Protein AF-A0A9P6KAD4-F1 (afdb_monomer_lite)

Secondary structure (DSSP, 8-state):
-PPPPTHHHHHHHHHHHHHHHHHHHHHHHHHHHHHHHHHHHHHHHHHHHTSS---------------PPPP-PPPP---PPP--EEEEETTEEEEE----SSPPP--SPPPPP--S-SSTT----EE-S---TTHHHHHHHHHHTT---EEEE-SBSSSBTTSHHHHHHHHHHHHTT-EEEE--SS---GGGS-HHHHHHHHHHHHHHHHHHHS------

Foldseek 3Di:
DDDDDPPVVVVVVVVVVVVVVVVVVVVVVVVVVVVVVVVVVVVVVVVVVVPPPDDDDDDDDDDDDDDDDDDDDDDDDDDDDDQDAFDDDPNDTGGDDPPPDFADDDPDDPDDDDDDDPDPPDDAAEDEADDAPCLVVVLVVCLVVVHAHEYAYECPERHHCPDPVNLVSVLSNVVSPHHYAHCFHHNDDPVPDTPVVVVCRQVVVQVSCCVSPVDGHPHD

Sequence (220 aa):
MSAEKPEKKSMQTKNKVLIALVSLVVIVGIALGVYFGVKSKNDADNRVSNKSQNINGGTSSTTATATTTTTTAAPTPTTAPALTNGTMINGTLFPYYVLDGPAPAPVGVAGKVYTTCTEPNTFSISFDDGPSEWTPELLDLLKAAGLKVTFFINGNNQACIYDAAVQSTLKRAIKDGHQIASHTWSHPDLTTLSVSAIQTEMIRLENSIMEVLGVKPRYM

Organism: NCBI:txid979761

Radius of gyration: 30.08 Å; chains: 1; bounding box: 73×66×96 Å

InterPro domains:
  IPR002509 NodB homology domain [PF01522] (117-220)
  IPR002509 NodB homology domain [PS51677] (121-220)
  IPR011330 Glycoside hydrolase/deacetylase, beta/alpha-barrel [SSF88713] (111-220)

Structure (mmCIF, N/CA/C/O backbone):
data_AF-A0A9P6KAD4-F1
#
_entry.id   AF-A0A9P6KAD4-F1
#
loop_
_atom_site.group_PDB
_atom_site.id
_atom_site.type_symbol
_atom_site.label_atom_id
_atom_site.label_alt_id
_atom_site.label_comp_id
_atom_site.label_asym_id
_atom_site.label_entity_id
_atom_site.label_seq_id
_atom_site.pdbx_PDB_ins_code
_atom_site.Cartn_x
_atom_site.Cartn_y
_atom_site.Cartn_z
_atom_site.occupancy
_atom_site.B_iso_or_equiv
_atom_site.auth_seq_id
_atom_site.auth_comp_id
_atom_site.auth_asym_id
_atom_site.auth_atom_id
_atom_site.pdbx_PDB_model_num
ATOM 1 N N . MET A 1 1 ? -35.170 -23.913 68.060 1.00 43.19 1 MET A N 1
ATOM 2 C CA . MET A 1 1 ? -33.748 -23.812 67.663 1.00 43.19 1 MET A CA 1
ATOM 3 C C . MET A 1 1 ? -33.452 -24.931 66.675 1.00 43.19 1 MET A C 1
ATOM 5 O O . MET A 1 1 ? -33.237 -26.052 67.107 1.00 43.19 1 MET A O 1
ATOM 9 N N . SER A 1 2 ? -33.528 -24.663 65.367 1.00 46.72 2 SER A N 1
ATOM 10 C CA . SER A 1 2 ? -33.191 -25.657 64.334 1.00 46.72 2 SER A CA 1
ATOM 11 C C . SER A 1 2 ? -31.786 -25.390 63.816 1.00 46.72 2 SER A C 1
ATOM 13 O O . SER A 1 2 ? -31.505 -24.303 63.318 1.00 46.72 2 SER A O 1
ATOM 15 N N . ALA A 1 3 ? -30.913 -26.380 63.984 1.00 57.06 3 ALA A N 1
ATOM 16 C CA . ALA A 1 3 ? -29.532 -26.358 63.533 1.00 57.06 3 ALA A CA 1
ATOM 17 C C . ALA A 1 3 ? -29.458 -26.364 61.997 1.00 57.06 3 ALA A C 1
ATOM 19 O O . ALA A 1 3 ? -30.066 -27.206 61.335 1.00 57.06 3 ALA A O 1
ATOM 20 N N . GLU A 1 4 ? -28.706 -25.420 61.434 1.00 53.44 4 GLU A N 1
ATOM 21 C CA . GLU A 1 4 ? -28.450 -25.335 59.999 1.00 53.44 4 GLU A CA 1
ATOM 22 C C . GLU A 1 4 ? -27.445 -26.425 59.569 1.00 53.44 4 GLU A C 1
ATOM 24 O O . GLU A 1 4 ? -26.371 -26.588 60.152 1.00 53.44 4 GLU A O 1
ATOM 29 N N . LYS A 1 5 ? -27.837 -27.207 58.557 1.00 52.91 5 LYS A N 1
ATOM 30 C CA . LYS A 1 5 ? -27.174 -28.420 58.050 1.00 52.91 5 LYS A CA 1
ATOM 31 C C . LYS A 1 5 ? -25.741 -28.128 57.533 1.00 52.91 5 LYS A C 1
ATOM 33 O O . LYS A 1 5 ? -25.573 -27.224 56.712 1.00 52.91 5 LYS A O 1
ATOM 38 N N . PRO A 1 6 ? -24.711 -28.924 57.900 1.00 56.69 6 PRO A N 1
ATOM 39 C CA . PRO A 1 6 ? -23.283 -28.633 57.650 1.00 56.69 6 PRO A CA 1
ATOM 40 C C . PRO A 1 6 ? -22.829 -28.684 56.174 1.00 56.69 6 PRO A C 1
ATOM 42 O O . PRO A 1 6 ? -21.685 -28.368 55.849 1.00 56.69 6 PRO A O 1
ATOM 45 N N . GLU A 1 7 ? -23.714 -29.055 55.253 1.00 57.69 7 GLU A N 1
ATOM 46 C CA . GLU A 1 7 ? -23.376 -29.399 53.868 1.00 57.69 7 GLU A CA 1
ATOM 47 C C . GLU A 1 7 ? -23.148 -28.165 52.965 1.00 57.69 7 GLU A C 1
ATOM 49 O O . GLU A 1 7 ? -22.269 -28.171 52.101 1.00 57.69 7 GLU A O 1
ATOM 54 N N . LYS A 1 8 ? -23.856 -27.049 53.211 1.00 51.56 8 LYS A N 1
ATOM 55 C CA . LYS A 1 8 ? -23.736 -25.817 52.396 1.00 51.56 8 LYS A CA 1
ATOM 56 C C . LYS A 1 8 ? -22.437 -25.039 52.637 1.00 51.56 8 LYS A C 1
ATOM 58 O O . LYS A 1 8 ? -21.934 -24.385 51.721 1.00 51.56 8 LYS A O 1
ATOM 63 N N . LYS A 1 9 ? -21.850 -25.143 53.836 1.00 54.47 9 LYS A N 1
ATOM 64 C CA . LYS A 1 9 ? -20.583 -24.471 54.187 1.00 54.47 9 LYS A CA 1
ATOM 65 C C . LYS A 1 9 ? -19.386 -25.064 53.428 1.00 54.47 9 LYS A C 1
ATOM 67 O O . LYS A 1 9 ? -18.487 -24.327 53.029 1.00 54.47 9 LYS A O 1
ATOM 72 N N . SER A 1 10 ? -19.403 -26.374 53.168 1.00 56.38 10 SER A N 1
ATOM 73 C CA . SER A 1 10 ? -18.335 -27.084 52.444 1.00 56.38 10 SER A CA 1
ATOM 74 C C . SER A 1 10 ? -18.277 -26.693 50.963 1.00 56.38 10 SER A C 1
ATOM 76 O O . SER A 1 10 ? -17.204 -26.414 50.428 1.00 56.38 10 SER A O 1
ATOM 78 N N . MET A 1 11 ? -19.435 -26.580 50.308 1.00 55.38 11 MET A N 1
ATOM 79 C CA . MET A 1 11 ? -19.517 -26.259 48.879 1.00 55.38 11 MET A CA 1
ATOM 80 C C . MET A 1 11 ? -19.188 -24.784 48.582 1.00 55.38 11 MET A C 1
ATOM 82 O O . MET A 1 11 ? -18.455 -24.497 47.637 1.00 55.38 11 MET A O 1
ATOM 86 N N . GLN A 1 12 ? -19.620 -23.842 49.433 1.00 55.84 12 GLN A N 1
ATOM 87 C CA . GLN A 1 12 ? -19.226 -22.430 49.297 1.00 55.84 12 GLN A CA 1
ATOM 88 C C . GLN A 1 12 ? -17.720 -22.205 49.491 1.00 55.84 12 GLN A C 1
ATOM 90 O O . GLN A 1 12 ? -17.131 -21.360 48.818 1.00 55.84 12 GLN A O 1
ATOM 95 N N . THR A 1 13 ? -17.091 -22.951 50.399 1.00 65.75 13 THR A N 1
ATOM 96 C CA . THR A 1 13 ? -15.653 -22.817 50.669 1.00 65.75 13 THR A CA 1
ATOM 97 C C . THR A 1 13 ? -14.825 -23.353 49.499 1.00 65.75 13 THR A C 1
ATOM 99 O O . THR A 1 13 ? -13.877 -22.698 49.073 1.00 65.75 13 THR A O 1
ATOM 102 N N . LYS A 1 14 ? -15.238 -24.478 48.898 1.00 66.94 14 LYS A N 1
ATOM 103 C CA . LYS A 1 14 ? -14.592 -25.044 47.701 1.00 66.94 14 LYS A CA 1
ATOM 104 C C . LYS A 1 14 ? -14.650 -24.096 46.497 1.00 66.94 14 LYS A C 1
ATOM 106 O O . LYS A 1 14 ? -13.635 -23.909 45.832 1.00 66.94 14 LYS A O 1
ATOM 111 N N . ASN A 1 15 ? -15.782 -23.424 46.270 1.00 70.38 15 ASN A N 1
ATOM 112 C CA . ASN A 1 15 ? -15.911 -22.454 45.175 1.00 70.38 15 ASN A CA 1
ATOM 113 C C . ASN A 1 15 ? -15.057 -21.196 45.395 1.00 70.38 15 ASN A C 1
ATOM 115 O O . ASN A 1 15 ? -14.468 -20.688 44.447 1.00 70.38 15 ASN A O 1
ATOM 119 N N . LYS A 1 16 ? -14.929 -20.714 46.639 1.00 73.69 16 LYS A N 1
ATOM 120 C CA . LYS A 1 16 ? -14.051 -19.575 46.961 1.00 73.69 16 LYS A CA 1
ATOM 121 C C . LYS A 1 16 ? -12.571 -19.906 46.757 1.00 73.69 16 LYS A C 1
ATOM 123 O O . LYS A 1 16 ? -11.841 -19.078 46.222 1.00 73.69 16 LYS A O 1
ATOM 128 N N . VAL A 1 17 ? -12.144 -21.115 47.128 1.00 79.12 17 VAL A N 1
ATOM 129 C CA . VAL A 1 17 ? -10.768 -21.587 46.894 1.00 79.12 17 VAL A CA 1
ATOM 130 C C . VAL A 1 17 ? -10.487 -21.724 45.397 1.00 79.12 17 VAL A C 1
ATOM 132 O O . VAL A 1 17 ? -9.444 -21.274 44.933 1.00 79.12 17 VAL A O 1
ATOM 135 N N . LEU A 1 18 ? -11.433 -22.258 44.619 1.00 79.38 18 LEU A N 1
ATOM 136 C CA . LEU A 1 18 ? -11.278 -22.382 43.169 1.00 79.38 18 LEU A CA 1
ATOM 137 C C . LEU A 1 18 ? -11.175 -21.010 42.477 1.00 79.38 18 LEU A C 1
ATOM 139 O O . LEU A 1 18 ? -10.287 -20.806 41.654 1.00 79.38 18 LEU A O 1
ATOM 143 N N . ILE A 1 19 ? -12.020 -20.045 42.855 1.00 81.19 19 ILE A N 1
ATOM 144 C CA . ILE A 1 19 ? -11.974 -18.672 42.319 1.00 81.19 19 ILE A CA 1
ATOM 145 C C . ILE A 1 19 ? -10.663 -17.963 42.698 1.00 81.19 19 ILE A C 1
ATOM 147 O O . ILE A 1 19 ? -10.097 -17.242 41.874 1.00 81.19 19 ILE A O 1
ATOM 151 N N . ALA A 1 20 ? -10.151 -18.187 43.912 1.00 83.56 20 ALA A N 1
ATOM 152 C CA . ALA A 1 20 ? -8.875 -17.625 44.351 1.00 83.56 20 ALA A CA 1
ATOM 153 C C . ALA A 1 20 ? -7.689 -18.200 43.558 1.00 83.56 20 ALA A C 1
ATOM 155 O O . ALA A 1 20 ? -6.809 -17.448 43.145 1.00 83.56 20 ALA A O 1
ATOM 156 N N . LEU A 1 21 ? -7.687 -19.510 43.285 1.00 85.25 21 LEU A N 1
ATOM 157 C CA . LEU A 1 21 ? -6.634 -20.160 42.500 1.00 85.25 21 LEU A CA 1
ATOM 158 C C . LEU A 1 21 ? -6.645 -19.715 41.033 1.00 85.25 21 LEU A C 1
ATOM 160 O O . LEU A 1 21 ? -5.589 -19.415 40.483 1.00 85.25 21 LEU A O 1
ATOM 164 N N . VAL A 1 22 ? -7.824 -19.600 40.412 1.00 87.50 22 VAL A N 1
ATOM 165 C CA . VAL A 1 22 ? -7.942 -19.106 39.028 1.00 87.50 22 VAL A CA 1
ATOM 166 C C . VAL A 1 22 ? -7.491 -17.645 38.931 1.00 87.50 22 VAL A C 1
ATOM 168 O O . VAL A 1 22 ? -6.716 -17.303 38.041 1.00 87.50 22 VAL A O 1
ATOM 171 N N . SER A 1 23 ? -7.895 -16.799 39.884 1.00 83.25 23 SER A N 1
ATOM 172 C CA . SER A 1 23 ? -7.450 -15.398 39.942 1.00 83.25 23 SER A CA 1
ATOM 173 C C . SER A 1 23 ? -5.929 -15.279 40.094 1.00 83.25 23 SER A C 1
ATOM 175 O O . SER A 1 23 ? -5.310 -14.451 39.431 1.00 83.25 23 SER A O 1
ATOM 177 N N . LEU A 1 24 ? -5.306 -16.134 40.914 1.00 89.56 24 LEU A N 1
ATOM 178 C CA . LEU A 1 24 ? -3.855 -16.143 41.111 1.00 89.56 24 LEU A CA 1
ATOM 179 C C . LEU A 1 24 ? -3.102 -16.497 39.818 1.00 89.56 24 LEU A C 1
ATOM 181 O O . LEU A 1 24 ? -2.128 -15.831 39.477 1.00 89.56 24 LEU A O 1
ATOM 185 N N . VAL A 1 25 ? -3.568 -17.505 39.073 1.00 89.06 25 VAL A N 1
ATOM 186 C CA . VAL A 1 25 ? -2.941 -17.928 37.808 1.00 89.06 25 VAL A CA 1
ATOM 187 C C . VAL A 1 25 ? -3.022 -16.825 36.750 1.00 89.06 25 VAL A C 1
ATOM 189 O O . VAL A 1 25 ? -2.035 -16.567 36.062 1.00 89.06 25 VAL A O 1
ATOM 192 N N . VAL A 1 26 ? -4.157 -16.127 36.655 1.00 89.25 26 VAL A N 1
ATOM 193 C CA . VAL A 1 26 ? -4.328 -15.001 35.721 1.00 89.25 26 VAL A CA 1
ATOM 194 C C . VAL A 1 26 ? -3.393 -13.842 36.077 1.00 89.25 26 VAL A C 1
ATOM 196 O O . VAL A 1 26 ? -2.715 -13.311 35.200 1.00 89.25 26 VAL A O 1
ATOM 199 N N . ILE A 1 27 ? -3.293 -13.481 37.360 1.00 89.00 27 ILE A N 1
ATOM 200 C CA . ILE A 1 27 ? -2.425 -12.383 37.817 1.00 89.00 27 ILE A CA 1
ATOM 201 C C . ILE A 1 27 ? -0.945 -12.711 37.574 1.00 89.00 27 ILE A C 1
ATOM 203 O O . ILE A 1 27 ? -0.206 -11.870 37.061 1.00 89.00 27 ILE A O 1
ATOM 207 N N . VAL A 1 28 ? -0.511 -13.935 37.891 1.00 90.00 28 VAL A N 1
ATOM 208 C CA . VAL A 1 28 ? 0.873 -14.377 37.658 1.00 90.00 28 VAL A CA 1
ATOM 209 C C . VAL A 1 28 ? 1.188 -14.433 36.160 1.00 90.00 28 VAL A C 1
ATOM 211 O O . VAL A 1 28 ? 2.261 -13.994 35.753 1.00 90.00 28 VAL A O 1
ATOM 214 N N . GLY A 1 29 ? 0.250 -14.892 35.326 1.00 88.00 29 GLY A N 1
ATOM 215 C CA . GLY A 1 29 ? 0.407 -14.907 33.869 1.00 88.00 29 GLY A CA 1
ATOM 216 C C . GLY A 1 29 ? 0.583 -13.509 33.270 1.00 88.00 29 GLY A C 1
ATOM 217 O O . GLY A 1 29 ? 1.485 -13.297 32.461 1.00 88.00 29 GLY A O 1
ATOM 218 N N . ILE A 1 30 ? -0.216 -12.533 33.717 1.00 86.12 30 ILE A N 1
ATOM 219 C CA . ILE A 1 30 ? -0.095 -11.132 33.284 1.00 86.12 30 ILE A CA 1
ATOM 220 C C . ILE A 1 30 ? 1.245 -10.538 33.743 1.00 86.12 30 ILE A C 1
ATOM 222 O O . ILE A 1 30 ? 1.948 -9.923 32.942 1.00 86.12 30 ILE A O 1
ATOM 226 N N . ALA A 1 31 ? 1.640 -10.754 35.002 1.00 84.88 31 ALA A N 1
ATOM 227 C CA . ALA A 1 31 ? 2.897 -10.233 35.541 1.00 84.88 31 ALA A CA 1
ATOM 228 C C . ALA A 1 31 ? 4.129 -10.802 34.815 1.00 84.88 31 ALA A C 1
ATOM 230 O O . ALA A 1 31 ? 5.054 -10.057 34.486 1.00 84.88 31 ALA A O 1
ATOM 231 N N . LEU A 1 32 ? 4.125 -12.104 34.508 1.00 83.25 32 LEU A N 1
ATOM 232 C CA . LEU A 1 32 ? 5.186 -12.741 33.728 1.00 83.25 32 LEU A CA 1
ATOM 233 C C . LEU A 1 32 ? 5.206 -12.226 32.283 1.00 83.25 32 LEU A C 1
ATOM 235 O O . LEU A 1 32 ? 6.276 -11.884 31.785 1.00 83.25 32 LEU A O 1
ATOM 239 N N . GLY A 1 33 ? 4.047 -12.098 31.629 1.00 82.94 33 GLY A N 1
ATOM 240 C CA . GLY A 1 33 ? 3.950 -11.557 30.268 1.00 82.94 33 GLY A CA 1
ATOM 241 C C . GLY A 1 33 ? 4.513 -10.137 30.147 1.00 82.94 33 GLY A C 1
ATOM 242 O O . GLY A 1 33 ? 5.274 -9.847 29.224 1.00 82.94 33 GLY A O 1
ATOM 243 N N . VAL A 1 34 ? 4.222 -9.270 31.122 1.00 82.00 34 VAL A N 1
ATOM 244 C CA . VAL A 1 34 ? 4.784 -7.911 31.187 1.00 82.00 34 VAL A CA 1
ATOM 245 C C . VAL A 1 34 ? 6.295 -7.944 31.441 1.00 82.00 34 VAL A C 1
ATOM 247 O O . VAL A 1 34 ? 7.041 -7.255 30.746 1.00 82.00 34 VAL A O 1
ATOM 250 N N . TYR A 1 35 ? 6.772 -8.764 32.384 1.00 81.06 35 TYR A N 1
ATOM 251 C CA . TYR A 1 35 ? 8.201 -8.871 32.701 1.00 81.06 35 TYR A CA 1
ATOM 252 C C . TYR A 1 35 ? 9.038 -9.335 31.497 1.00 81.06 35 TYR A C 1
ATOM 254 O O . TYR A 1 35 ? 10.053 -8.717 31.166 1.00 81.06 35 TYR A O 1
ATOM 262 N N . PHE A 1 36 ? 8.594 -10.384 30.797 1.00 75.00 36 PHE A N 1
ATOM 263 C CA . PHE A 1 36 ? 9.290 -10.888 29.610 1.00 75.00 36 PHE A CA 1
ATOM 264 C C . PHE A 1 36 ? 9.177 -9.933 28.413 1.00 75.00 36 PHE A C 1
ATOM 266 O O . PHE A 1 36 ? 10.158 -9.753 27.691 1.00 75.00 36 PHE A O 1
ATOM 273 N N . GLY A 1 37 ? 8.036 -9.255 28.240 1.00 66.88 37 GLY A N 1
ATOM 274 C CA . GLY A 1 37 ? 7.856 -8.248 27.190 1.00 66.88 37 GLY A CA 1
ATOM 275 C C . GLY A 1 37 ? 8.770 -7.026 27.348 1.00 66.88 37 GLY A C 1
ATOM 276 O O . GLY A 1 37 ? 9.303 -6.526 26.358 1.00 66.88 37 GLY A O 1
ATOM 277 N N . VAL A 1 38 ? 9.008 -6.567 28.583 1.00 68.44 38 VAL A N 1
ATOM 278 C CA . VAL A 1 38 ? 9.930 -5.450 28.869 1.00 68.44 38 VAL A CA 1
ATOM 279 C C . VAL A 1 38 ? 11.390 -5.867 28.673 1.00 68.44 38 VAL A C 1
ATOM 281 O O . VAL A 1 38 ? 12.157 -5.133 28.053 1.00 68.44 38 VAL A O 1
ATOM 284 N N . LYS A 1 39 ? 11.778 -7.065 29.132 1.00 64.00 39 LYS A N 1
ATOM 285 C CA . LYS A 1 39 ? 13.150 -7.567 28.956 1.00 64.00 39 LYS A CA 1
ATOM 286 C C . LYS A 1 39 ? 13.517 -7.738 27.476 1.00 64.00 39 LYS A C 1
ATOM 288 O O . LYS A 1 39 ? 14.596 -7.322 27.071 1.00 64.00 39 LYS A O 1
ATOM 293 N N . SER A 1 40 ? 12.587 -8.243 26.659 1.00 67.25 40 SER A N 1
ATOM 294 C CA . SER A 1 40 ? 12.799 -8.413 25.215 1.00 67.25 40 SER A CA 1
ATOM 295 C C . SER A 1 40 ? 13.019 -7.093 24.466 1.00 67.25 40 SER A C 1
ATOM 297 O O . SER A 1 40 ? 13.753 -7.087 23.480 1.00 67.25 40 SER A O 1
ATOM 299 N N . LYS A 1 41 ? 12.400 -5.985 24.902 1.00 58.12 41 LYS A N 1
ATOM 300 C CA . LYS A 1 41 ? 12.638 -4.655 24.311 1.00 58.12 41 LYS A CA 1
ATOM 301 C C . LYS A 1 41 ? 13.998 -4.089 24.722 1.00 58.12 41 LYS A C 1
ATOM 303 O O . LYS A 1 41 ? 14.743 -3.632 23.864 1.00 58.12 41 LYS A O 1
ATOM 308 N N . ASN A 1 42 ? 14.367 -4.223 25.997 1.00 56.91 42 ASN A N 1
ATOM 309 C CA . ASN A 1 42 ? 15.656 -3.739 26.500 1.00 56.91 42 ASN A CA 1
ATOM 310 C C . ASN A 1 42 ? 16.855 -4.456 25.850 1.00 56.91 42 ASN A C 1
ATOM 312 O O . ASN A 1 42 ? 17.869 -3.820 25.564 1.00 56.91 42 ASN A O 1
ATOM 316 N N . ASP A 1 43 ? 16.739 -5.759 25.575 1.00 61.75 43 ASP A N 1
ATOM 317 C CA . ASP A 1 43 ? 17.787 -6.522 24.882 1.00 61.75 43 ASP A CA 1
ATOM 318 C C . ASP A 1 43 ? 17.891 -6.144 23.387 1.00 61.75 43 ASP A C 1
ATOM 320 O O . ASP A 1 43 ? 18.982 -6.177 22.808 1.00 61.75 43 ASP A O 1
ATOM 324 N N . ALA A 1 44 ? 16.781 -5.737 22.759 1.00 56.53 44 ALA A N 1
ATOM 325 C CA . ALA A 1 44 ? 16.756 -5.268 21.373 1.00 56.53 44 ALA A CA 1
ATOM 326 C C . ALA A 1 44 ? 17.377 -3.868 21.220 1.00 56.53 44 ALA A C 1
ATOM 328 O O . ALA A 1 44 ? 18.215 -3.665 20.338 1.00 56.53 44 ALA A O 1
ATOM 329 N N . ASP A 1 45 ? 17.051 -2.935 22.117 1.00 56.31 45 ASP A N 1
ATOM 330 C CA . ASP A 1 45 ? 17.574 -1.562 22.088 1.00 56.31 45 ASP A CA 1
ATOM 331 C C . ASP A 1 45 ? 19.095 -1.525 22.333 1.00 56.31 45 ASP A C 1
ATOM 333 O O . ASP A 1 45 ? 19.837 -0.794 21.667 1.00 56.31 45 ASP A O 1
ATOM 337 N N . ASN A 1 46 ? 19.599 -2.402 23.209 1.00 50.12 46 ASN A N 1
ATOM 338 C CA . ASN A 1 46 ? 21.032 -2.512 23.492 1.00 50.12 46 ASN A CA 1
ATOM 339 C C . ASN A 1 46 ? 21.831 -3.108 22.309 1.00 50.12 46 ASN A C 1
ATOM 341 O O . ASN A 1 46 ? 23.022 -2.839 22.139 1.00 50.12 46 ASN A O 1
ATOM 345 N N . ARG A 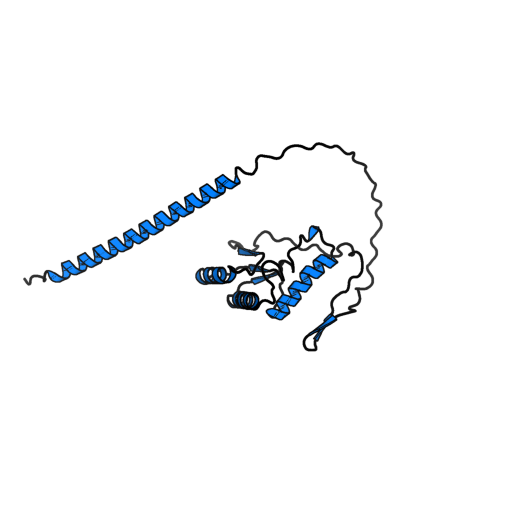1 47 ? 21.170 -3.878 21.431 1.00 48.19 47 ARG A N 1
ATOM 346 C CA . ARG A 1 47 ? 21.775 -4.427 20.206 1.00 48.19 47 ARG A CA 1
ATOM 347 C C . ARG A 1 47 ? 21.879 -3.387 19.084 1.00 48.19 47 ARG A C 1
ATOM 349 O O . ARG A 1 47 ? 22.797 -3.473 18.269 1.00 48.19 47 ARG A O 1
ATOM 356 N N . VAL A 1 48 ? 20.986 -2.395 19.052 1.00 54.75 48 VAL A N 1
ATOM 357 C CA . VAL A 1 48 ? 21.007 -1.295 18.068 1.00 54.75 48 VAL A CA 1
ATOM 358 C C . VAL A 1 48 ? 22.051 -0.235 18.441 1.00 54.75 48 VAL A C 1
ATOM 360 O O . VAL A 1 48 ? 22.789 0.226 17.568 1.00 54.75 48 VAL A O 1
ATOM 363 N N . SER A 1 49 ? 22.213 0.078 19.733 1.00 48.56 49 SER A N 1
ATOM 364 C CA . SER A 1 49 ? 23.194 1.077 20.196 1.00 48.56 49 SER A CA 1
ATOM 365 C C . SER A 1 49 ? 24.655 0.705 19.893 1.00 48.56 49 SER A C 1
ATOM 367 O O . SER A 1 49 ? 25.494 1.594 19.756 1.00 48.56 49 SER A O 1
ATOM 369 N N . ASN A 1 50 ? 24.976 -0.586 19.755 1.00 43.84 50 ASN A N 1
ATOM 370 C CA . ASN A 1 50 ? 26.353 -1.056 19.553 1.00 43.84 50 ASN A CA 1
ATOM 371 C C . ASN A 1 50 ? 26.767 -1.198 18.072 1.00 43.84 50 ASN A C 1
ATOM 373 O O . ASN A 1 50 ? 27.893 -1.599 17.786 1.00 43.84 50 ASN A O 1
ATOM 377 N N . LYS A 1 51 ? 25.884 -0.867 17.113 1.00 42.97 51 LYS A N 1
ATOM 378 C CA . LYS A 1 51 ? 26.167 -0.969 15.664 1.00 42.97 51 LYS A CA 1
ATOM 379 C C . LYS A 1 51 ? 26.566 0.366 15.006 1.00 42.97 51 LYS A C 1
ATOM 381 O O . LYS A 1 51 ? 26.986 0.369 13.855 1.00 42.97 51 LYS A O 1
ATOM 386 N N . SER A 1 52 ? 26.487 1.495 15.719 1.00 45.81 52 SER A N 1
ATOM 387 C CA . SER A 1 52 ? 26.657 2.846 15.144 1.00 45.81 52 SER A CA 1
ATOM 388 C C . SER A 1 52 ? 28.049 3.488 15.333 1.00 45.81 52 SER A C 1
ATOM 390 O O . SER A 1 52 ? 28.183 4.695 15.153 1.00 45.81 52 SER A O 1
ATOM 392 N N . GLN A 1 53 ? 29.094 2.739 15.703 1.00 40.97 53 GLN A N 1
ATOM 393 C CA . GLN A 1 53 ? 30.397 3.321 16.088 1.00 40.97 53 GLN A CA 1
ATOM 394 C C . GLN A 1 53 ? 31.583 2.900 15.205 1.00 40.97 53 GLN A C 1
ATOM 396 O O . GLN A 1 53 ? 32.683 2.707 15.715 1.00 40.97 53 GLN A O 1
ATOM 401 N N . ASN A 1 54 ? 31.413 2.759 13.883 1.00 39.56 54 ASN A N 1
ATOM 402 C CA . ASN A 1 54 ? 32.589 2.651 13.011 1.00 39.56 54 ASN A CA 1
ATOM 403 C C . ASN A 1 54 ? 32.343 3.073 11.555 1.00 39.56 54 ASN A C 1
ATOM 405 O O . ASN A 1 54 ? 32.007 2.228 10.731 1.00 39.56 54 ASN A O 1
ATOM 409 N N . ILE A 1 55 ? 32.536 4.364 11.250 1.00 38.50 55 ILE A N 1
ATOM 410 C CA . ILE A 1 55 ? 33.040 4.841 9.948 1.00 38.50 55 ILE A CA 1
ATOM 411 C C . ILE A 1 55 ? 33.466 6.315 10.056 1.00 38.50 55 ILE A C 1
ATOM 413 O O . ILE A 1 55 ? 32.638 7.218 10.067 1.00 38.50 55 ILE A O 1
ATOM 417 N N . ASN A 1 56 ? 34.778 6.545 10.127 1.00 36.31 56 ASN A N 1
ATOM 418 C CA . ASN A 1 56 ? 35.433 7.829 9.877 1.00 36.31 56 ASN A CA 1
ATOM 419 C C . ASN A 1 56 ? 36.539 7.600 8.838 1.00 36.31 56 ASN A C 1
ATOM 421 O O . ASN A 1 56 ? 37.360 6.703 9.020 1.00 36.31 56 ASN A O 1
ATOM 425 N N . GLY A 1 57 ? 36.608 8.453 7.811 1.00 28.88 57 GLY A N 1
ATOM 426 C CA . GLY A 1 57 ? 37.817 8.639 7.001 1.00 28.88 57 GLY A CA 1
ATOM 427 C C . GLY A 1 57 ? 37.558 8.965 5.529 1.00 28.88 57 GLY A C 1
ATOM 428 O O . GLY A 1 57 ? 37.221 8.074 4.758 1.00 28.88 57 GLY A O 1
ATOM 429 N N . GLY A 1 58 ? 37.781 10.222 5.121 1.00 26.88 58 GLY A N 1
ATOM 430 C CA . GLY A 1 58 ? 37.825 10.594 3.701 1.00 26.88 58 GLY A CA 1
ATOM 431 C C . GLY A 1 58 ? 37.694 12.091 3.412 1.00 26.88 58 GLY A C 1
ATOM 432 O O . GLY A 1 58 ? 36.655 12.551 2.961 1.00 26.88 58 GLY A O 1
ATOM 433 N N . THR A 1 59 ? 38.758 12.852 3.660 1.00 29.66 59 THR A N 1
ATOM 434 C CA . THR A 1 59 ? 38.972 14.238 3.205 1.00 29.66 59 THR A CA 1
ATOM 435 C C . THR A 1 59 ? 39.069 14.347 1.680 1.00 29.66 59 THR A C 1
ATOM 437 O O . THR A 1 59 ? 39.824 13.584 1.080 1.00 29.66 59 THR A O 1
ATOM 440 N N . SER A 1 60 ? 38.447 15.363 1.067 1.00 29.61 60 SER A N 1
ATOM 441 C CA . SER A 1 60 ? 38.979 16.039 -0.133 1.00 29.61 60 SER A CA 1
ATOM 442 C C . SER A 1 60 ? 38.292 17.380 -0.392 1.00 29.61 60 SER A C 1
ATOM 444 O O . SER A 1 60 ? 37.072 17.483 -0.458 1.00 29.61 60 SER A O 1
ATOM 446 N N . SER A 1 61 ? 39.124 18.410 -0.532 1.00 32.09 61 SER A N 1
ATOM 447 C CA . SER A 1 61 ? 38.784 19.761 -0.962 1.00 32.09 61 SER A CA 1
ATOM 448 C C . SER A 1 61 ? 38.371 19.803 -2.431 1.00 32.09 61 SER A C 1
ATOM 450 O O . SER A 1 61 ? 39.063 19.220 -3.269 1.00 32.09 61 SER A O 1
ATOM 452 N N . THR A 1 62 ? 37.368 20.608 -2.787 1.00 29.70 62 THR A N 1
ATOM 453 C CA . THR A 1 62 ? 37.350 21.245 -4.111 1.00 29.70 62 THR A CA 1
ATOM 454 C C . THR A 1 62 ? 36.636 22.596 -4.081 1.00 29.70 62 THR A C 1
ATOM 456 O O . THR A 1 62 ? 35.631 22.798 -3.408 1.00 29.70 62 THR A O 1
ATOM 459 N N . THR A 1 63 ? 37.261 23.520 -4.795 1.00 27.19 63 THR A N 1
ATOM 460 C CA . THR A 1 63 ? 37.061 24.958 -4.946 1.00 27.19 63 THR A CA 1
ATOM 461 C C . THR A 1 63 ? 35.659 25.377 -5.399 1.00 27.19 63 THR A C 1
ATOM 463 O O . THR A 1 63 ? 35.130 24.863 -6.381 1.00 27.19 63 THR A O 1
ATOM 466 N N . ALA A 1 64 ? 35.100 26.391 -4.734 1.00 32.06 64 ALA A N 1
ATOM 467 C CA . ALA A 1 64 ? 33.901 27.103 -5.166 1.00 32.06 64 ALA A CA 1
ATOM 468 C C . ALA A 1 64 ? 34.205 28.010 -6.373 1.00 32.06 64 ALA A C 1
ATOM 470 O O . ALA A 1 64 ? 35.119 28.830 -6.315 1.00 32.06 64 ALA A O 1
ATOM 471 N N . THR A 1 65 ? 33.411 27.901 -7.442 1.00 28.02 65 THR A N 1
ATOM 472 C CA . THR A 1 65 ? 33.374 28.885 -8.536 1.00 28.02 65 THR A CA 1
ATOM 473 C C . THR A 1 65 ? 31.955 29.430 -8.648 1.00 28.02 65 THR A C 1
ATOM 475 O O . THR A 1 65 ? 31.016 28.695 -8.949 1.00 28.02 65 THR A O 1
ATOM 478 N N . ALA A 1 66 ? 31.800 30.722 -8.367 1.00 33.34 66 ALA A N 1
ATOM 479 C CA . ALA A 1 66 ? 30.555 31.455 -8.540 1.00 33.34 66 ALA A CA 1
ATOM 480 C C . ALA A 1 66 ? 30.243 31.610 -10.037 1.00 33.34 66 ALA A C 1
ATOM 482 O O . ALA A 1 66 ? 31.095 32.060 -10.799 1.00 33.34 66 ALA A O 1
ATOM 483 N N . THR A 1 67 ? 29.022 31.261 -10.451 1.00 29.56 67 THR A N 1
ATOM 484 C CA . THR A 1 67 ? 28.505 31.552 -11.796 1.00 29.56 67 THR A CA 1
ATOM 485 C C . THR A 1 67 ? 27.265 32.428 -11.674 1.00 29.56 67 THR A C 1
ATOM 487 O O . THR A 1 67 ? 26.293 32.076 -11.009 1.00 29.56 67 THR A O 1
ATOM 490 N N . THR A 1 68 ? 27.345 33.597 -12.300 1.00 29.17 68 THR A N 1
ATOM 491 C CA . THR A 1 68 ? 26.349 34.667 -12.346 1.00 29.17 68 THR A CA 1
ATOM 492 C C . THR A 1 68 ? 25.056 34.213 -13.029 1.00 29.17 68 THR A C 1
ATOM 494 O O . THR A 1 68 ? 25.083 33.704 -14.146 1.00 29.17 68 THR A O 1
ATOM 497 N N . THR A 1 69 ? 23.913 34.429 -12.377 1.00 28.50 69 THR A N 1
ATOM 498 C CA . THR A 1 69 ? 22.575 34.161 -12.923 1.00 28.50 69 THR A CA 1
ATOM 499 C C . THR A 1 69 ? 22.095 35.355 -13.751 1.00 28.50 69 THR A C 1
ATOM 501 O O . THR A 1 69 ? 22.030 36.473 -13.245 1.00 28.50 69 THR A O 1
ATOM 504 N N . THR A 1 70 ? 21.727 35.128 -15.014 1.00 29.95 70 THR A N 1
ATOM 505 C CA . THR A 1 70 ? 20.977 36.090 -15.837 1.00 29.95 70 THR A CA 1
ATOM 506 C C . THR A 1 70 ? 19.526 35.624 -15.922 1.00 29.95 70 THR A C 1
ATOM 508 O O . THR A 1 70 ? 19.235 34.543 -16.429 1.00 29.95 70 THR A O 1
ATOM 511 N N . THR A 1 71 ? 18.610 36.421 -15.384 1.00 33.50 71 THR A N 1
ATOM 512 C CA . THR A 1 71 ? 17.166 36.166 -15.358 1.00 33.50 71 THR A CA 1
ATOM 513 C C . THR A 1 71 ? 16.572 36.385 -16.751 1.00 33.50 71 THR A C 1
ATOM 515 O O . THR A 1 71 ? 16.603 37.501 -17.261 1.00 33.50 71 THR A O 1
ATOM 518 N N . THR A 1 72 ? 15.996 35.344 -17.360 1.00 34.72 72 THR A N 1
ATOM 519 C CA . THR A 1 72 ? 15.126 35.472 -18.544 1.00 34.72 72 THR A CA 1
ATOM 520 C C . THR A 1 72 ? 13.761 34.871 -18.210 1.00 34.72 72 THR A C 1
ATOM 522 O O . THR A 1 72 ? 13.687 33.796 -17.617 1.00 34.72 72 THR A O 1
ATOM 525 N N . ALA A 1 73 ? 12.689 35.600 -18.522 1.00 35.06 73 ALA A N 1
ATOM 526 C CA . ALA A 1 73 ? 11.308 35.233 -18.214 1.00 35.06 73 ALA A CA 1
ATOM 527 C C . ALA A 1 73 ? 10.875 33.922 -18.903 1.00 35.06 73 ALA A C 1
ATOM 529 O O . ALA A 1 73 ? 11.266 33.645 -20.036 1.00 35.06 73 ALA A O 1
ATOM 530 N N . ALA A 1 74 ? 10.055 33.130 -18.207 1.00 33.47 74 ALA A N 1
ATOM 531 C CA . ALA A 1 74 ? 9.578 31.825 -18.658 1.00 33.47 74 ALA A CA 1
ATOM 532 C C . ALA A 1 74 ? 8.558 31.936 -19.816 1.00 33.47 74 ALA A C 1
ATOM 534 O O . 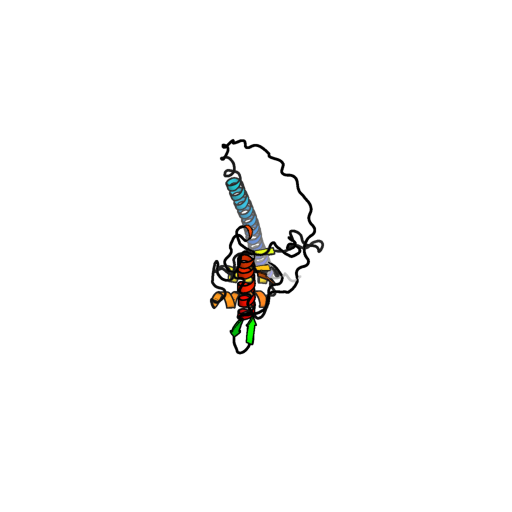ALA A 1 74 ? 7.643 32.760 -19.733 1.00 33.47 74 ALA A O 1
ATOM 535 N N . PRO A 1 75 ? 8.657 31.101 -20.869 1.00 36.34 75 PRO A N 1
ATOM 536 C CA . PRO A 1 75 ? 7.640 31.022 -21.912 1.00 36.34 75 PRO A CA 1
ATOM 537 C C . PRO A 1 75 ? 6.378 30.301 -21.413 1.00 36.34 75 PRO A C 1
ATOM 539 O O . PRO A 1 75 ? 6.442 29.317 -20.676 1.00 36.34 75 PRO A O 1
ATOM 542 N N . THR A 1 76 ? 5.213 30.782 -21.846 1.00 29.02 76 THR A N 1
ATOM 543 C CA . THR A 1 76 ? 3.904 30.165 -21.596 1.00 29.02 76 THR A CA 1
ATOM 544 C C . THR A 1 76 ? 3.797 28.817 -22.332 1.00 29.02 76 THR A C 1
ATOM 546 O O . THR A 1 76 ? 3.994 28.793 -23.550 1.00 29.02 76 THR A O 1
ATOM 549 N N . PRO A 1 77 ? 3.462 27.693 -21.664 1.00 39.16 77 PRO A N 1
ATOM 550 C CA . PRO A 1 77 ? 3.295 26.419 -22.348 1.00 39.16 77 PRO A CA 1
ATOM 551 C C . PRO A 1 77 ? 1.990 26.431 -23.143 1.00 39.16 77 PRO A C 1
ATOM 553 O O . PRO A 1 77 ? 0.897 26.506 -22.584 1.00 39.16 77 PRO A O 1
ATOM 556 N N . THR A 1 78 ? 2.120 26.359 -24.464 1.00 39.44 78 THR A N 1
ATOM 557 C CA . THR A 1 78 ? 1.004 26.138 -25.382 1.00 39.44 78 THR A CA 1
ATOM 558 C C . THR A 1 78 ? 0.901 24.634 -25.647 1.00 39.44 78 THR A C 1
ATOM 560 O O . THR A 1 78 ? 1.889 24.006 -26.021 1.00 39.44 78 THR A O 1
ATOM 563 N N . THR A 1 79 ? -0.312 24.091 -25.486 1.00 37.03 79 THR A N 1
ATOM 564 C CA . THR A 1 79 ? -0.786 22.721 -25.802 1.00 37.03 79 THR A CA 1
ATOM 565 C C . THR A 1 79 ? -0.329 21.557 -24.904 1.00 37.03 79 THR A C 1
ATOM 567 O O . THR A 1 79 ? 0.838 21.184 -24.852 1.00 37.03 79 THR A O 1
ATOM 570 N N . ALA A 1 80 ? -1.311 20.937 -24.235 1.00 37.72 80 ALA A N 1
ATOM 571 C CA . ALA A 1 80 ? -1.191 19.639 -23.571 1.00 37.72 80 ALA A CA 1
ATOM 572 C C . ALA A 1 80 ? -0.873 18.522 -24.592 1.00 37.72 80 ALA A C 1
ATOM 574 O O . ALA A 1 80 ? -1.381 18.581 -25.716 1.00 37.72 80 ALA A O 1
ATOM 575 N N . PRO A 1 81 ? -0.067 17.505 -24.229 1.00 44.84 81 PRO A N 1
ATOM 576 C CA . PRO A 1 81 ? 0.271 16.403 -25.126 1.00 44.84 81 PRO A CA 1
ATOM 577 C C . PRO A 1 81 ? -0.969 15.580 -25.503 1.00 44.84 81 PRO A C 1
ATOM 579 O O . PRO A 1 81 ? -1.854 15.333 -24.680 1.00 44.84 81 PRO A O 1
ATOM 582 N N . ALA A 1 82 ? -1.029 15.165 -26.769 1.00 39.78 82 ALA A N 1
ATOM 583 C CA . ALA A 1 82 ? -2.143 14.413 -27.334 1.00 39.78 82 ALA A CA 1
ATOM 584 C C . ALA A 1 82 ? -2.213 12.977 -26.776 1.00 39.78 82 ALA A C 1
ATOM 586 O O . ALA A 1 82 ? -1.201 12.289 -26.659 1.00 39.78 82 ALA A O 1
ATOM 587 N N . LEU A 1 83 ? -3.432 12.522 -26.468 1.00 41.88 83 LEU A N 1
ATOM 588 C CA . LEU A 1 83 ? -3.766 11.150 -26.072 1.00 41.88 83 LEU A CA 1
ATOM 589 C C . LEU A 1 83 ? -3.696 10.247 -27.313 1.00 41.88 83 LEU A C 1
ATOM 591 O O . LEU A 1 83 ? -4.650 10.229 -28.089 1.00 41.88 83 LEU A O 1
ATOM 595 N N . THR A 1 84 ? -2.585 9.551 -27.562 1.00 42.25 84 THR A N 1
ATOM 596 C CA . THR A 1 84 ? -2.403 8.867 -28.859 1.00 42.25 84 THR A CA 1
ATOM 597 C C . THR A 1 84 ? -2.368 7.346 -28.827 1.00 42.25 84 THR A C 1
ATOM 599 O O . THR A 1 84 ? -2.453 6.777 -29.906 1.00 42.25 84 THR A O 1
ATOM 602 N N . ASN A 1 85 ? -2.347 6.664 -27.673 1.00 47.88 85 ASN A N 1
ATOM 603 C CA . ASN A 1 85 ? -2.522 5.204 -27.619 1.00 47.88 85 ASN A CA 1
ATOM 604 C C . ASN A 1 85 ? -3.170 4.745 -26.305 1.00 47.88 85 ASN A C 1
ATOM 606 O O . ASN A 1 85 ? -2.944 5.331 -25.253 1.00 47.88 85 ASN A O 1
ATOM 610 N N . GLY A 1 86 ? -4.014 3.714 -26.358 1.00 52.78 86 GLY A N 1
ATOM 611 C CA . GLY A 1 86 ? -4.738 3.202 -25.196 1.00 52.78 86 GLY A CA 1
ATOM 612 C C . GLY A 1 86 ? -4.947 1.695 -25.255 1.00 52.78 86 GLY A C 1
ATOM 613 O O . GLY A 1 86 ? -4.966 1.111 -26.337 1.00 52.78 86 GLY A O 1
ATOM 614 N N . THR A 1 87 ? -5.113 1.066 -24.094 1.00 47.12 87 THR A N 1
ATOM 615 C CA . THR A 1 87 ? -5.433 -0.364 -24.002 1.00 47.12 87 THR A CA 1
ATOM 616 C C . THR A 1 87 ? -6.947 -0.536 -23.962 1.00 47.12 87 THR A C 1
ATOM 618 O O . THR A 1 87 ? -7.639 0.148 -23.205 1.00 47.12 87 THR A O 1
ATOM 621 N N . MET A 1 88 ? -7.468 -1.453 -24.777 1.00 41.91 88 MET A N 1
ATOM 622 C CA . MET A 1 88 ? -8.880 -1.835 -24.761 1.00 41.91 88 MET A CA 1
ATOM 623 C C . MET A 1 88 ? -9.096 -2.941 -23.727 1.00 41.91 88 MET A C 1
ATOM 625 O O . MET A 1 88 ? -8.573 -4.040 -23.899 1.00 41.91 88 MET A O 1
ATOM 629 N N . ILE A 1 89 ? -9.902 -2.684 -22.696 1.00 42.47 89 ILE A N 1
ATOM 630 C CA . ILE A 1 89 ? -10.390 -3.727 -21.775 1.00 42.47 89 ILE A CA 1
ATOM 631 C C . ILE A 1 89 ? -11.920 -3.686 -21.750 1.00 42.47 89 ILE A C 1
ATOM 633 O O . ILE A 1 89 ? -12.518 -2.625 -21.578 1.00 42.47 89 ILE A O 1
ATOM 637 N N . ASN A 1 90 ? -12.571 -4.828 -22.000 1.00 51.06 90 ASN A N 1
ATOM 638 C CA . ASN A 1 90 ? -14.037 -4.965 -22.050 1.00 51.06 90 ASN A CA 1
ATOM 639 C C . ASN A 1 90 ? -14.759 -3.851 -22.840 1.00 51.06 90 ASN A C 1
ATOM 641 O O . ASN A 1 90 ? -15.776 -3.317 -22.406 1.00 51.06 90 ASN A O 1
ATOM 645 N N . GLY A 1 91 ? -14.211 -3.470 -23.998 1.00 45.91 91 GLY A N 1
ATOM 646 C CA . GLY A 1 91 ? -14.805 -2.455 -24.878 1.00 45.91 91 GLY A CA 1
ATOM 647 C C . GLY A 1 91 ? -14.597 -1.001 -24.439 1.00 45.91 91 GLY A C 1
ATOM 648 O O . GLY A 1 91 ? -15.094 -0.100 -25.108 1.00 45.91 91 GLY A O 1
ATOM 649 N N . THR A 1 92 ? -13.846 -0.756 -23.364 1.00 41.62 92 THR A N 1
ATOM 650 C CA . THR A 1 92 ? -13.499 0.594 -22.904 1.00 41.62 92 THR A CA 1
ATOM 651 C C . THR A 1 92 ? -12.049 0.914 -23.272 1.00 41.62 92 THR A C 1
ATOM 653 O O . THR A 1 92 ? -11.140 0.146 -22.949 1.00 41.62 92 THR A O 1
ATOM 656 N N . LEU A 1 93 ? -11.841 2.038 -23.968 1.00 43.47 93 LEU A N 1
ATOM 657 C CA . LEU A 1 93 ? -10.518 2.556 -24.324 1.00 43.47 93 LEU A CA 1
ATOM 658 C C . LEU A 1 93 ? -9.931 3.322 -23.137 1.00 43.47 93 LEU A C 1
ATOM 660 O O . LEU A 1 93 ? -10.466 4.361 -22.751 1.00 43.47 93 LEU A O 1
ATOM 664 N N . PHE A 1 94 ? -8.813 2.843 -22.598 1.00 47.31 94 PHE A N 1
ATOM 665 C CA . PHE A 1 94 ? -8.057 3.551 -21.567 1.00 47.31 94 PHE A CA 1
ATOM 666 C C . PHE A 1 94 ? -6.822 4.191 -22.197 1.00 47.31 94 PHE A C 1
ATOM 668 O O . PHE A 1 94 ? -5.862 3.470 -22.482 1.00 47.31 94 PHE A O 1
ATOM 675 N N . PRO A 1 95 ? -6.821 5.512 -22.456 1.00 43.78 95 PRO A N 1
ATOM 676 C CA . PRO A 1 95 ? -5.655 6.172 -23.021 1.00 43.78 95 PRO A CA 1
ATOM 677 C C . PRO A 1 95 ? -4.506 6.155 -22.006 1.00 43.78 95 PRO A C 1
ATOM 679 O O . PRO A 1 95 ? -4.699 6.503 -20.841 1.00 43.78 95 PRO A O 1
ATOM 682 N N . TYR A 1 96 ? -3.310 5.775 -22.450 1.00 44.78 96 TYR A N 1
ATOM 683 C CA . TYR A 1 96 ? -2.074 5.979 -21.704 1.00 44.78 96 TYR A CA 1
ATOM 684 C C . TYR A 1 96 ? -1.155 6.922 -22.485 1.00 44.78 96 TYR A C 1
ATOM 686 O O . TYR A 1 96 ? -1.143 6.955 -23.715 1.00 44.78 96 TYR A O 1
ATOM 694 N N . TYR A 1 97 ? -0.394 7.737 -21.762 1.00 40.22 97 TYR A N 1
ATOM 695 C CA . TYR A 1 97 ? 0.570 8.639 -22.378 1.00 40.22 97 TYR A CA 1
ATOM 696 C C . TYR A 1 97 ? 1.820 7.842 -22.759 1.00 40.22 97 TYR A C 1
ATOM 698 O O . TYR A 1 97 ? 2.498 7.301 -21.888 1.00 40.22 97 TYR A O 1
ATOM 706 N N . VAL A 1 98 ? 2.141 7.781 -24.052 1.00 43.22 98 VAL A N 1
ATOM 707 C CA . VAL A 1 98 ? 3.486 7.404 -24.505 1.00 43.22 98 VAL A CA 1
ATOM 708 C C . VAL A 1 98 ? 4.329 8.674 -24.442 1.00 43.22 98 VAL A C 1
ATOM 710 O O . VAL A 1 98 ? 4.178 9.560 -25.281 1.00 43.22 98 VAL A O 1
ATOM 713 N N . LEU A 1 99 ? 5.163 8.810 -23.410 1.00 47.44 99 LEU A N 1
ATOM 714 C CA . LEU A 1 99 ? 6.131 9.904 -23.323 1.00 47.44 99 LEU A CA 1
ATOM 715 C C . LEU A 1 99 ? 7.489 9.410 -23.827 1.00 47.44 99 LEU A C 1
ATOM 717 O O . LEU A 1 99 ? 8.371 9.080 -23.036 1.00 47.44 99 LEU A O 1
ATOM 721 N N . ASP A 1 100 ? 7.647 9.361 -25.148 1.00 38.41 100 ASP A N 1
ATOM 722 C CA . ASP A 1 100 ? 8.958 9.173 -25.767 1.00 38.41 100 ASP A CA 1
ATOM 723 C C . 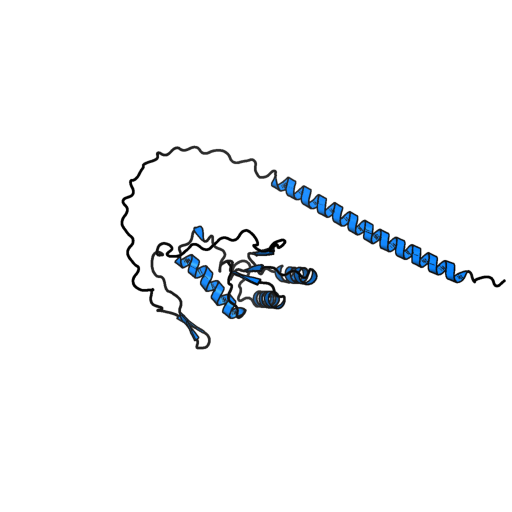ASP A 1 100 ? 9.724 10.508 -25.706 1.00 38.41 100 ASP A C 1
ATOM 725 O O . ASP A 1 100 ? 9.500 11.415 -26.506 1.00 38.41 100 ASP A O 1
ATOM 729 N N . GLY A 1 101 ? 10.598 10.662 -24.706 1.00 48.03 101 GLY A N 1
ATOM 730 C CA . GLY A 1 101 ? 11.483 11.824 -24.556 1.00 48.03 101 GLY A CA 1
ATOM 731 C C . GLY A 1 101 ? 11.981 12.048 -23.120 1.00 48.03 101 GLY A C 1
ATOM 732 O O . GLY A 1 101 ? 11.392 11.518 -22.174 1.00 48.03 101 GLY A O 1
ATOM 733 N N . PRO A 1 102 ? 13.070 12.821 -22.916 1.00 44.28 102 PRO A N 1
ATOM 734 C CA . PRO A 1 102 ? 13.482 13.236 -21.580 1.00 44.28 102 PRO A CA 1
ATOM 735 C C . PRO A 1 102 ? 12.350 14.026 -20.920 1.00 44.28 102 PRO A C 1
ATOM 737 O O . PRO A 1 102 ? 11.763 14.924 -21.525 1.00 44.28 102 PRO A O 1
ATOM 740 N N . ALA A 1 103 ? 12.038 13.654 -19.680 1.00 45.16 103 ALA A N 1
ATOM 741 C CA . ALA A 1 103 ? 10.962 14.254 -18.909 1.00 45.16 103 ALA A CA 1
ATOM 742 C C . ALA A 1 103 ? 11.083 15.790 -18.888 1.00 45.16 103 ALA A C 1
ATOM 744 O O . ALA A 1 103 ? 12.156 16.299 -18.543 1.00 45.16 103 ALA A O 1
ATOM 745 N N . PRO A 1 104 ? 10.013 16.544 -19.203 1.00 45.28 104 PRO A N 1
ATOM 746 C CA . PRO A 1 104 ? 10.003 17.973 -18.930 1.00 45.28 104 PRO A CA 1
ATOM 747 C C . PRO A 1 104 ? 10.242 18.199 -17.430 1.00 45.28 104 PRO A C 1
ATOM 749 O O . PRO A 1 104 ? 9.796 17.402 -16.599 1.00 45.28 104 PRO A O 1
ATOM 752 N N . ALA A 1 105 ? 10.959 19.275 -17.085 1.00 45.47 105 ALA A N 1
ATOM 753 C CA . ALA A 1 105 ? 11.144 19.693 -15.695 1.00 45.47 105 ALA A CA 1
ATOM 754 C C . ALA A 1 105 ? 9.780 19.711 -14.980 1.00 45.47 105 ALA A C 1
ATOM 756 O O . ALA A 1 105 ? 8.799 20.084 -15.624 1.00 45.47 105 ALA A O 1
ATOM 757 N N . PRO A 1 106 ? 9.680 19.296 -13.703 1.00 50.34 106 PRO A N 1
ATOM 758 C CA . PRO A 1 106 ? 8.399 19.128 -13.023 1.00 50.34 106 PRO A CA 1
ATOM 759 C C . PRO A 1 106 ? 7.570 20.415 -13.102 1.00 50.34 106 PRO A C 1
ATOM 761 O O . PRO A 1 106 ? 7.842 21.401 -12.421 1.00 50.34 106 PRO A O 1
ATOM 764 N N . VAL A 1 107 ? 6.558 20.406 -13.971 1.00 47.75 107 VAL A N 1
ATOM 765 C CA . VAL A 1 107 ? 5.598 21.499 -14.120 1.00 47.75 107 VAL A CA 1
ATOM 766 C C . VAL A 1 107 ? 4.421 21.164 -13.209 1.00 47.75 107 VAL A C 1
ATOM 768 O O . VAL A 1 107 ? 3.446 20.544 -13.621 1.00 47.75 107 VAL A O 1
ATOM 771 N N . GLY A 1 108 ? 4.551 21.483 -11.925 1.00 50.62 108 GLY A N 1
ATOM 772 C CA . GLY A 1 108 ? 3.513 21.217 -10.933 1.00 50.62 108 GLY A CA 1
ATOM 773 C C . GLY A 1 108 ? 3.978 21.528 -9.518 1.00 50.62 108 GLY A C 1
ATOM 774 O O . GLY A 1 108 ? 5.164 21.441 -9.207 1.00 50.62 108 GLY A O 1
ATOM 775 N N . VAL A 1 109 ? 3.036 21.906 -8.655 1.00 54.50 109 VAL A N 1
ATOM 776 C CA . VAL A 1 109 ? 3.288 22.021 -7.215 1.00 54.50 109 VAL A CA 1
ATOM 777 C C . VAL A 1 109 ? 3.729 20.641 -6.730 1.00 54.50 109 VAL A C 1
ATOM 779 O O . VAL A 1 109 ? 3.015 19.664 -6.959 1.00 54.50 109 VAL A O 1
ATOM 782 N N . ALA A 1 110 ? 4.908 20.545 -6.115 1.00 65.19 110 ALA A N 1
ATOM 783 C CA . ALA A 1 110 ? 5.382 19.292 -5.538 1.00 65.19 110 ALA A CA 1
ATOM 784 C C . ALA A 1 110 ? 4.311 18.699 -4.606 1.00 65.19 110 ALA A C 1
ATOM 786 O O . ALA A 1 110 ? 3.603 19.440 -3.915 1.00 65.19 110 ALA A O 1
ATOM 787 N N . GLY A 1 111 ? 4.193 17.368 -4.591 1.00 74.00 111 GLY A N 1
ATOM 788 C CA . GLY A 1 111 ? 3.318 16.678 -3.647 1.00 74.00 111 GLY A CA 1
ATOM 789 C C . GLY A 1 111 ? 3.620 17.128 -2.216 1.00 74.00 111 GLY A C 1
ATOM 790 O O . GLY A 1 111 ? 4.778 17.317 -1.841 1.00 74.00 111 GLY A O 1
ATOM 791 N N . LYS A 1 112 ? 2.576 17.347 -1.414 1.00 86.56 112 LYS A N 1
ATOM 792 C CA . LYS A 1 112 ? 2.747 17.719 -0.010 1.00 86.56 112 LYS A CA 1
ATOM 793 C C . LYS A 1 112 ? 3.086 16.472 0.799 1.00 86.56 112 LYS A C 1
ATOM 795 O O . LYS A 1 112 ? 2.305 15.527 0.820 1.00 86.56 112 LYS A O 1
ATOM 800 N N . VAL A 1 113 ? 4.210 16.506 1.507 1.00 90.81 113 VAL A N 1
ATOM 801 C CA . VAL A 1 113 ? 4.568 15.466 2.477 1.00 90.81 113 VAL A CA 1
ATOM 802 C C . VAL A 1 113 ? 3.753 15.671 3.754 1.00 90.81 113 VAL A C 1
ATOM 804 O O . VAL A 1 113 ? 3.713 16.776 4.304 1.00 90.81 113 VAL A O 1
ATOM 807 N N . TYR A 1 114 ? 3.105 14.607 4.224 1.00 91.12 114 TYR A N 1
ATOM 808 C CA . TYR A 1 114 ? 2.356 14.592 5.478 1.00 91.12 114 TYR A CA 1
ATOM 809 C C . TYR A 1 114 ? 3.101 13.746 6.507 1.00 91.12 114 TYR A C 1
ATOM 811 O O . TYR A 1 114 ? 3.366 12.573 6.272 1.00 91.12 114 TYR A O 1
ATOM 819 N N . THR A 1 115 ? 3.420 14.339 7.656 1.00 94.62 115 THR A N 1
ATOM 820 C CA . THR A 1 115 ? 4.103 13.652 8.768 1.00 94.62 115 THR A CA 1
ATOM 821 C C . THR A 1 115 ? 3.311 13.694 10.073 1.00 94.62 115 THR A C 1
ATOM 823 O O . THR A 1 115 ? 3.704 13.069 11.054 1.00 94.62 115 THR A O 1
ATOM 826 N N . THR A 1 116 ? 2.193 14.422 10.107 1.00 94.62 116 THR A N 1
ATOM 827 C CA . THR A 1 116 ? 1.369 14.615 11.302 1.00 94.62 116 THR A CA 1
ATOM 828 C C . THR A 1 116 ? -0.118 14.532 10.974 1.00 94.62 116 THR A C 1
ATOM 830 O O . THR A 1 116 ? -0.559 14.900 9.883 1.00 94.62 116 THR A O 1
ATOM 833 N N . CYS A 1 117 ? -0.900 14.055 11.945 1.00 94.25 117 CYS A N 1
ATOM 834 C CA . CYS A 1 117 ? -2.356 14.141 11.900 1.00 94.25 117 CYS A CA 1
ATOM 835 C C . CYS A 1 117 ? -2.797 15.588 12.162 1.00 94.25 117 CYS A C 1
ATOM 837 O O . CYS A 1 117 ? -2.166 16.303 12.942 1.00 94.25 117 CYS A O 1
ATOM 839 N N . THR A 1 118 ? -3.883 16.017 11.520 1.00 94.94 118 THR A N 1
ATOM 840 C CA . THR A 1 118 ? -4.459 17.356 11.728 1.00 94.94 118 THR A CA 1
ATOM 841 C C . THR A 1 118 ? -5.489 17.382 12.850 1.00 94.94 118 THR A C 1
ATOM 843 O O . THR A 1 118 ? -5.658 18.414 13.493 1.00 94.94 118 THR A O 1
ATOM 846 N N . GLU A 1 119 ? -6.159 16.255 13.097 1.00 95.06 119 GLU A N 1
ATOM 847 C CA . GLU A 1 119 ? -7.171 16.144 14.142 1.00 95.06 119 GLU A CA 1
ATOM 848 C C . GLU A 1 119 ? -6.522 15.911 15.517 1.00 95.06 119 GLU A C 1
ATOM 850 O O . GLU A 1 119 ? -5.689 15.007 15.663 1.00 95.06 119 GLU A O 1
ATOM 855 N N . PRO A 1 120 ? -6.890 16.685 16.553 1.00 94.69 120 PRO A N 1
ATOM 856 C CA . PRO A 1 120 ? -6.357 16.501 17.898 1.00 94.69 120 PRO A CA 1
ATOM 857 C C . PRO A 1 120 ? -6.621 15.096 18.453 1.00 94.69 120 PRO A C 1
ATOM 859 O O . PRO A 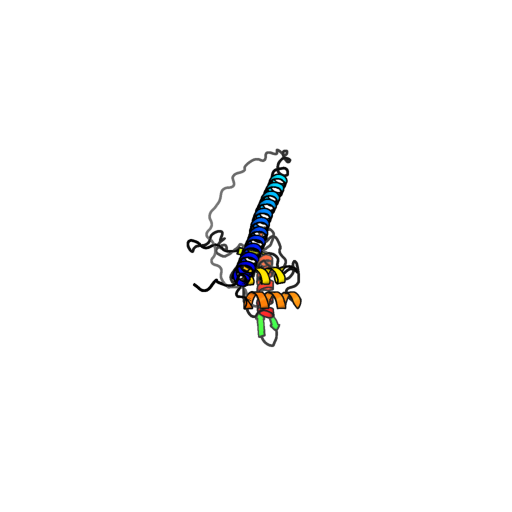1 120 ? -7.687 14.526 18.240 1.00 94.69 120 PRO A O 1
ATOM 862 N N . ASN A 1 121 ? -5.671 14.568 19.232 1.00 94.62 121 ASN A N 1
ATOM 863 C CA . ASN A 1 121 ? -5.777 13.259 19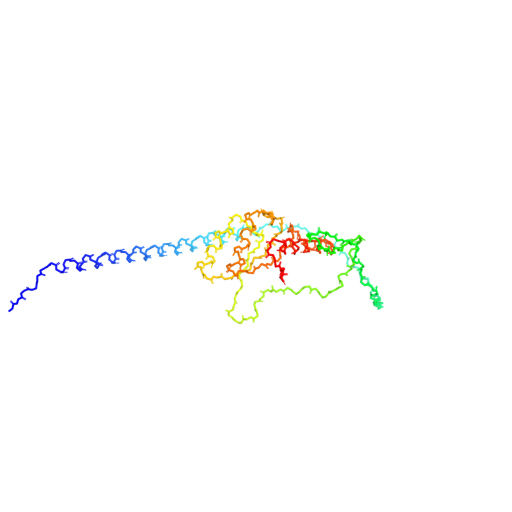.894 1.00 94.62 121 ASN A CA 1
ATOM 864 C C . ASN A 1 121 ? -6.037 12.085 18.925 1.00 94.62 121 ASN A C 1
ATOM 866 O O . ASN A 1 121 ? -6.703 11.110 19.274 1.00 94.62 121 ASN A O 1
ATOM 870 N N . THR A 1 122 ? -5.507 12.180 17.705 1.00 93.81 122 THR A N 1
ATOM 871 C CA . THR A 1 122 ? -5.543 11.100 16.716 1.00 93.81 122 THR A CA 1
ATOM 872 C C . THR A 1 122 ? -4.138 10.622 16.375 1.00 93.81 122 THR A C 1
ATOM 874 O O . THR A 1 122 ? -3.148 11.335 16.545 1.00 93.81 122 THR A O 1
ATOM 877 N N . PHE A 1 123 ? -4.058 9.384 15.903 1.00 93.50 123 PHE A N 1
ATOM 878 C CA . PHE A 1 123 ? -2.860 8.788 15.333 1.00 93.50 123 PHE A CA 1
ATOM 879 C C . PHE A 1 123 ? -3.272 7.935 14.130 1.00 93.50 123 PHE A C 1
ATOM 881 O O . PHE A 1 123 ? -4.420 7.495 14.042 1.00 93.50 123 PHE A O 1
ATOM 888 N N . SER A 1 124 ? -2.336 7.701 13.214 1.00 93.56 124 SER A N 1
ATOM 889 C CA . SER A 1 124 ? -2.527 6.815 12.068 1.00 93.56 124 SER A CA 1
ATOM 890 C C . SER A 1 124 ? -1.502 5.692 12.130 1.00 93.56 124 SER A C 1
ATOM 892 O O . SER A 1 124 ? -0.327 5.945 12.396 1.00 93.56 124 SER A O 1
ATOM 894 N N . ILE A 1 125 ? -1.952 4.459 11.908 1.00 97.31 125 ILE A N 1
ATOM 895 C CA . ILE A 1 125 ? -1.075 3.306 11.704 1.00 97.31 125 ILE A CA 1
ATOM 896 C C . ILE A 1 125 ? -1.099 2.995 10.214 1.00 97.31 125 ILE A C 1
ATOM 898 O O . ILE A 1 125 ? -2.180 2.856 9.629 1.00 97.31 125 ILE A O 1
ATOM 902 N N . SER A 1 126 ? 0.083 2.847 9.627 1.00 97.38 126 SER A N 1
ATOM 903 C CA . SER A 1 126 ? 0.243 2.373 8.261 1.00 97.38 126 SER A CA 1
ATOM 904 C C . SER A 1 126 ? 1.143 1.146 8.178 1.00 97.38 126 SER A C 1
ATOM 906 O O . SER A 1 126 ? 1.974 0.908 9.055 1.00 97.38 126 SER A O 1
ATOM 908 N N . PHE A 1 127 ? 0.931 0.362 7.127 1.00 98.56 127 PHE A N 1
ATOM 909 C CA . PHE A 1 127 ? 1.764 -0.774 6.757 1.00 98.56 127 PHE A CA 1
ATOM 910 C C . PHE A 1 127 ? 2.104 -0.680 5.276 1.00 98.56 127 PHE A C 1
ATOM 912 O O . PHE A 1 127 ? 1.201 -0.495 4.455 1.00 98.56 127 PHE A O 1
ATOM 919 N N . ASP A 1 128 ? 3.379 -0.869 4.966 1.00 98.50 128 ASP A N 1
ATOM 920 C CA . ASP A 1 128 ? 3.933 -0.696 3.628 1.00 98.50 128 ASP A CA 1
ATOM 921 C C . ASP A 1 128 ? 4.316 -2.070 3.040 1.00 98.50 128 ASP A C 1
ATOM 923 O O . ASP A 1 128 ? 4.206 -3.105 3.709 1.00 98.50 128 ASP A O 1
ATOM 927 N N . ASP A 1 129 ? 4.723 -2.093 1.773 1.00 97.94 129 ASP A N 1
ATOM 928 C CA . ASP A 1 129 ? 5.250 -3.242 1.009 1.00 97.94 129 ASP A CA 1
ATOM 929 C C . ASP A 1 129 ? 4.298 -4.413 0.722 1.00 97.94 129 ASP A C 1
ATOM 931 O O . ASP A 1 129 ? 4.588 -5.288 -0.102 1.00 97.94 129 ASP A O 1
ATOM 935 N N . GLY A 1 130 ? 3.162 -4.460 1.412 1.00 94.50 130 GLY A N 1
ATOM 936 C CA . GLY A 1 130 ? 2.216 -5.563 1.346 1.00 94.50 130 GLY A CA 1
ATOM 937 C C . GLY A 1 130 ? 1.282 -5.544 0.125 1.00 94.50 130 GLY A C 1
ATOM 938 O O . GLY A 1 130 ? 1.340 -4.646 -0.720 1.00 94.50 130 GLY A O 1
ATOM 939 N N . PRO A 1 131 ? 0.347 -6.512 0.063 1.00 96.12 131 PRO A N 1
ATOM 940 C CA . PRO A 1 131 ? 0.151 -7.588 1.042 1.00 96.12 131 PRO A CA 1
ATOM 941 C C . PRO A 1 131 ? 1.225 -8.678 0.979 1.00 96.12 131 PRO A C 1
ATOM 943 O O . PRO A 1 131 ? 1.700 -9.034 -0.094 1.00 96.12 131 PRO A O 1
ATOM 946 N N . SER A 1 132 ? 1.550 -9.248 2.137 1.00 95.38 132 SER A N 1
ATOM 947 C CA . SER A 1 132 ? 2.414 -10.422 2.295 1.00 95.38 132 SER A CA 1
ATOM 948 C C . SER A 1 132 ? 1.623 -11.612 2.850 1.00 95.38 132 SER A C 1
ATOM 950 O O . SER A 1 132 ? 0.431 -11.504 3.153 1.00 95.38 132 SER A O 1
ATOM 952 N N . GLU A 1 133 ? 2.294 -12.751 3.038 1.00 95.88 133 GLU A N 1
ATOM 953 C CA . GLU A 1 133 ? 1.709 -13.948 3.663 1.00 95.88 133 GLU A CA 1
ATOM 954 C C . GLU A 1 133 ? 1.168 -13.703 5.088 1.00 95.88 133 GLU A C 1
ATOM 956 O O . GLU A 1 133 ? 0.250 -14.395 5.521 1.00 95.88 133 GLU A O 1
ATOM 961 N N . TRP A 1 134 ? 1.673 -12.679 5.787 1.00 97.25 134 TRP A N 1
ATOM 962 C CA . TRP A 1 134 ? 1.280 -12.322 7.158 1.00 97.25 134 TRP A CA 1
ATOM 963 C C . TRP A 1 134 ? 0.097 -11.349 7.218 1.00 97.25 134 TRP A C 1
ATOM 965 O O . TRP A 1 134 ? -0.517 -11.163 8.269 1.00 97.25 134 TRP A O 1
ATOM 975 N N . THR A 1 135 ? -0.248 -10.702 6.099 1.00 98.25 135 THR A N 1
ATOM 976 C CA . THR A 1 135 ? -1.330 -9.709 6.065 1.00 98.25 135 THR A CA 1
ATOM 977 C C . THR A 1 135 ? -2.696 -10.279 6.483 1.00 98.25 135 THR A C 1
ATOM 979 O O . THR A 1 135 ? -3.417 -9.576 7.190 1.00 98.25 135 THR A O 1
ATOM 982 N N . PRO A 1 136 ? -3.085 -11.525 6.141 1.00 98.44 136 PRO A N 1
ATOM 983 C CA . PRO A 1 136 ? -4.332 -12.111 6.634 1.00 98.44 136 PRO A CA 1
ATOM 984 C C . PRO A 1 136 ? -4.425 -12.188 8.166 1.00 98.44 136 PRO A C 1
ATOM 986 O O . PRO A 1 136 ? -5.455 -11.802 8.719 1.00 98.44 136 PRO A O 1
ATOM 989 N N . GLU A 1 137 ? -3.356 -12.619 8.843 1.00 98.62 137 GLU A N 1
ATOM 990 C CA . GLU A 1 137 ? -3.302 -12.685 10.312 1.00 98.62 137 GLU A CA 1
ATOM 991 C C . GLU A 1 137 ? -3.325 -11.279 10.928 1.00 98.62 137 GLU A C 1
ATOM 993 O O . GLU A 1 137 ? -4.048 -11.018 11.891 1.00 98.62 137 GLU A O 1
ATOM 998 N N . LEU A 1 138 ? -2.616 -10.324 10.318 1.00 98.56 138 LEU A N 1
ATOM 999 C CA . LEU A 1 138 ? -2.684 -8.920 10.720 1.00 98.56 138 LEU A CA 1
ATOM 1000 C C . LEU A 1 138 ? -4.122 -8.376 10.638 1.00 98.56 138 LEU A C 1
ATOM 1002 O O . LEU A 1 138 ? -4.570 -7.691 11.557 1.00 98.56 138 LEU A O 1
ATOM 1006 N N . LEU A 1 139 ? -4.876 -8.702 9.583 1.00 98.75 139 LEU A N 1
ATOM 1007 C CA . LEU A 1 139 ? -6.282 -8.300 9.460 1.00 98.75 139 LEU A CA 1
ATOM 1008 C C . LEU A 1 139 ? -7.167 -8.925 10.553 1.00 98.75 139 LEU A C 1
ATOM 1010 O O . LEU A 1 139 ? -8.131 -8.288 10.981 1.00 98.75 139 LEU A O 1
ATOM 1014 N N . ASP A 1 140 ? -6.863 -10.136 11.032 1.00 98.75 140 ASP A N 1
ATOM 1015 C CA . ASP A 1 140 ? -7.562 -10.739 12.177 1.00 98.75 140 ASP A CA 1
ATOM 1016 C C . ASP A 1 140 ? -7.303 -9.947 13.464 1.00 98.75 140 ASP A C 1
ATOM 1018 O O . ASP A 1 140 ? -8.248 -9.588 14.174 1.00 98.75 140 ASP A O 1
ATOM 1022 N N . LEU A 1 141 ? -6.039 -9.604 13.729 1.00 98.69 141 LEU A N 1
ATOM 1023 C CA . LEU A 1 141 ? -5.640 -8.825 14.903 1.00 98.69 141 LEU A CA 1
ATOM 1024 C C . LEU A 1 141 ? -6.250 -7.420 14.894 1.00 98.69 141 LEU A C 1
ATOM 1026 O O . LEU A 1 141 ? -6.802 -6.974 15.902 1.00 98.69 141 LEU A O 1
ATOM 1030 N N . LEU A 1 142 ? -6.209 -6.731 13.751 1.00 98.50 142 LEU A N 1
ATOM 1031 C CA . LEU A 1 142 ? -6.790 -5.396 13.599 1.00 98.50 142 LEU A CA 1
ATOM 1032 C C . LEU A 1 142 ? -8.304 -5.411 13.811 1.00 98.50 142 LEU A C 1
ATOM 1034 O O . LEU A 1 142 ? -8.850 -4.532 14.482 1.00 98.50 142 LEU A O 1
ATOM 1038 N N . LYS A 1 143 ? -8.982 -6.438 13.292 1.00 98.31 143 LYS A N 1
ATOM 1039 C CA . LYS A 1 143 ? -10.418 -6.629 13.491 1.00 98.31 143 LYS A CA 1
ATOM 1040 C C . LYS A 1 143 ? -10.761 -6.893 14.953 1.00 98.31 143 LYS A C 1
ATOM 1042 O O . LYS A 1 143 ? -11.698 -6.280 15.459 1.00 98.31 143 LYS A O 1
ATOM 1047 N N . ALA A 1 144 ? -9.999 -7.751 15.631 1.00 98.44 144 ALA A N 1
ATOM 1048 C CA . ALA A 1 144 ? -10.177 -8.031 17.055 1.00 98.44 144 ALA A CA 1
ATOM 1049 C C . ALA A 1 144 ? -9.943 -6.783 17.925 1.00 98.44 144 ALA A C 1
ATOM 1051 O O . ALA A 1 144 ? -10.660 -6.567 18.899 1.00 98.44 144 ALA A O 1
ATOM 1052 N N . ALA A 1 145 ? -8.985 -5.936 17.543 1.00 97.56 145 ALA A N 1
ATOM 1053 C CA . ALA A 1 145 ? -8.696 -4.673 18.216 1.00 97.56 145 ALA A CA 1
ATOM 1054 C C . ALA A 1 145 ? -9.665 -3.531 17.846 1.00 97.56 145 ALA A C 1
ATOM 1056 O O . ALA A 1 145 ? -9.597 -2.458 18.442 1.00 97.56 145 ALA A O 1
ATOM 1057 N N . GLY A 1 146 ? -10.548 -3.722 16.859 1.00 96.25 146 GLY A N 1
ATOM 1058 C CA . GLY A 1 146 ? -11.441 -2.671 16.363 1.00 96.25 146 GLY A CA 1
ATOM 1059 C C . GLY A 1 146 ? -10.717 -1.515 15.658 1.00 96.25 146 GLY A C 1
ATOM 1060 O O . GLY A 1 146 ? -11.277 -0.426 15.550 1.00 96.25 146 GLY A O 1
ATOM 1061 N N . LEU A 1 147 ? -9.489 -1.730 15.176 1.00 96.38 147 LEU A N 1
ATOM 1062 C CA . LEU A 1 147 ? -8.653 -0.696 14.564 1.00 96.38 147 LEU A CA 1
ATOM 1063 C C . LEU A 1 147 ? -8.840 -0.636 13.046 1.00 96.38 147 LEU A C 1
ATOM 1065 O O . LEU A 1 147 ? -8.984 -1.659 12.376 1.00 96.38 147 LEU A O 1
ATOM 1069 N N . LYS A 1 148 ? -8.793 0.580 12.497 1.00 96.19 148 LYS A N 1
ATOM 1070 C CA . LYS A 1 148 ? -8.668 0.844 11.057 1.00 96.19 148 LYS A CA 1
ATOM 1071 C C . LYS A 1 148 ? -7.287 1.426 10.795 1.00 96.19 148 LYS A C 1
ATOM 1073 O O . LYS A 1 148 ? -6.768 2.170 11.620 1.00 96.19 148 LYS A O 1
ATOM 1078 N N . VAL A 1 149 ? -6.697 1.045 9.670 1.00 98.25 149 VAL A N 1
ATOM 1079 C CA . VAL A 1 149 ? -5.312 1.373 9.307 1.00 98.25 149 VAL A CA 1
ATOM 1080 C C . VAL A 1 149 ? -5.241 1.645 7.813 1.00 98.25 149 VAL A C 1
ATOM 1082 O O . VAL A 1 149 ? -6.203 1.354 7.089 1.00 98.25 149 VAL A O 1
ATOM 1085 N N . THR A 1 150 ? -4.102 2.157 7.364 1.00 98.44 150 THR A N 1
ATOM 1086 C CA . THR A 1 150 ? -3.812 2.376 5.948 1.00 98.44 150 THR A CA 1
ATOM 1087 C C . THR A 1 150 ? -2.771 1.372 5.464 1.00 98.44 150 THR A C 1
ATOM 1089 O O . THR A 1 150 ? -1.717 1.225 6.071 1.00 98.44 150 THR A O 1
ATOM 1092 N N . PHE A 1 151 ? -3.051 0.680 4.365 1.00 98.62 151 PHE A N 1
ATOM 1093 C CA . PHE A 1 151 ? -2.082 -0.174 3.685 1.00 98.62 151 PHE A CA 1
ATOM 1094 C C . PHE A 1 151 ? -1.551 0.558 2.454 1.00 98.62 151 PHE A C 1
ATOM 1096 O O . PHE A 1 151 ? -2.320 0.810 1.523 1.00 98.62 151 PHE A O 1
ATOM 1103 N N . PHE A 1 152 ? -0.263 0.893 2.445 1.00 98.69 152 PHE A N 1
ATOM 1104 C CA . PHE A 1 152 ? 0.445 1.351 1.254 1.00 98.69 152 PHE A CA 1
ATOM 1105 C C . PHE A 1 152 ? 0.940 0.111 0.513 1.00 98.69 152 PHE A C 1
ATOM 1107 O O . PHE A 1 152 ? 1.887 -0.545 0.932 1.00 98.69 152 PHE A O 1
ATOM 1114 N N . ILE A 1 153 ? 0.251 -0.251 -0.568 1.00 98.62 153 ILE A N 1
ATOM 1115 C CA . ILE A 1 153 ? 0.479 -1.528 -1.252 1.00 98.62 153 ILE A CA 1
ATOM 1116 C C . ILE A 1 153 ? 1.310 -1.358 -2.514 1.00 98.62 153 ILE A C 1
ATOM 1118 O O . ILE A 1 153 ? 1.214 -0.335 -3.195 1.00 98.62 153 ILE A O 1
ATOM 1122 N N . ASN A 1 154 ? 2.060 -2.394 -2.873 1.00 98.69 154 ASN A N 1
ATOM 1123 C CA . ASN A 1 154 ? 2.702 -2.484 -4.179 1.00 98.69 154 ASN A CA 1
ATOM 1124 C C . ASN A 1 154 ? 1.852 -3.253 -5.192 1.00 98.69 154 ASN A C 1
ATOM 1126 O O . ASN A 1 154 ? 0.894 -3.946 -4.850 1.00 98.69 154 ASN A O 1
ATOM 1130 N N . GLY A 1 155 ? 2.234 -3.144 -6.464 1.00 97.94 155 GLY A N 1
ATOM 1131 C CA . GLY A 1 155 ? 1.654 -3.950 -7.536 1.00 97.94 155 GLY A CA 1
ATOM 1132 C C . GLY A 1 155 ? 2.367 -5.285 -7.724 1.00 97.94 155 GLY A C 1
ATOM 1133 O O . GLY A 1 155 ? 1.723 -6.306 -7.942 1.00 97.94 155 GLY A O 1
ATOM 1134 N N . ASN A 1 156 ? 3.695 -5.279 -7.647 1.00 97.00 156 ASN A N 1
ATOM 1135 C CA . ASN A 1 156 ? 4.538 -6.456 -7.790 1.00 97.00 156 ASN A CA 1
ATOM 1136 C C . ASN A 1 156 ? 5.850 -6.261 -7.016 1.00 97.00 156 ASN A C 1
ATOM 1138 O O . ASN A 1 156 ? 6.851 -5.826 -7.587 1.00 97.00 156 ASN A O 1
ATOM 1142 N N . ASN A 1 157 ? 5.810 -6.574 -5.721 1.00 96.06 157 ASN A N 1
ATOM 1143 C CA . ASN A 1 157 ? 6.958 -6.522 -4.809 1.00 96.06 157 ASN A CA 1
ATOM 1144 C C . ASN A 1 157 ? 7.059 -7.845 -4.032 1.00 96.06 157 ASN A C 1
ATOM 1146 O O . ASN A 1 157 ? 7.652 -8.798 -4.531 1.00 96.06 157 ASN A O 1
ATOM 1150 N N . GLN A 1 158 ? 6.398 -7.942 -2.872 1.00 95.25 158 GLN A N 1
ATOM 1151 C CA . GLN A 1 158 ? 6.340 -9.178 -2.079 1.00 95.25 158 GLN A CA 1
ATOM 1152 C C . GLN A 1 158 ? 5.480 -10.264 -2.737 1.00 95.25 158 GLN A C 1
ATOM 1154 O O . GLN A 1 158 ? 5.769 -11.454 -2.640 1.00 95.25 158 GLN A O 1
ATOM 1159 N N . ALA A 1 159 ? 4.415 -9.841 -3.413 1.00 95.75 159 ALA A N 1
ATOM 1160 C CA . ALA A 1 159 ? 3.542 -10.678 -4.219 1.00 95.75 159 ALA A CA 1
ATOM 1161 C C . ALA A 1 159 ? 2.968 -9.847 -5.375 1.00 95.75 159 ALA A C 1
ATOM 1163 O O . ALA A 1 159 ? 3.065 -8.612 -5.372 1.00 95.75 159 ALA A O 1
ATOM 1164 N N . CYS A 1 160 ? 2.376 -10.512 -6.367 1.00 97.81 160 CYS A N 1
ATOM 1165 C CA . CYS A 1 160 ? 1.730 -9.823 -7.472 1.00 97.81 160 CYS A CA 1
ATOM 1166 C C . CYS A 1 160 ? 0.276 -9.501 -7.108 1.00 97.81 160 CYS A C 1
ATOM 1168 O O . CYS A 1 160 ? -0.466 -10.366 -6.649 1.00 97.81 160 CYS A O 1
ATOM 1170 N N . ILE A 1 161 ? -0.183 -8.277 -7.373 1.00 97.88 161 ILE A N 1
ATOM 1171 C CA . ILE A 1 161 ? -1.570 -7.852 -7.118 1.00 97.88 161 ILE A CA 1
ATOM 1172 C C . ILE A 1 161 ? -2.601 -8.717 -7.858 1.00 97.88 161 ILE A C 1
ATOM 1174 O O . ILE A 1 161 ? -3.748 -8.825 -7.425 1.00 97.88 161 ILE A O 1
ATOM 1178 N N . TYR A 1 162 ? -2.192 -9.368 -8.949 1.00 97.88 162 TYR A N 1
ATOM 1179 C CA . TYR A 1 162 ? -3.038 -10.277 -9.715 1.00 97.88 162 TYR A CA 1
ATOM 1180 C C . TYR A 1 162 ? -3.171 -11.672 -9.083 1.00 97.88 162 TYR A C 1
ATOM 1182 O O . TYR A 1 162 ? -4.091 -12.401 -9.457 1.00 97.88 162 TYR A O 1
ATOM 1190 N N . ASP A 1 163 ? -2.350 -12.028 -8.090 1.00 98.12 163 ASP A N 1
ATOM 1191 C CA . ASP A 1 163 ? -2.428 -13.319 -7.404 1.00 98.12 163 ASP A CA 1
ATOM 1192 C C . ASP A 1 163 ? -3.736 -13.442 -6.615 1.00 98.12 163 ASP A C 1
ATOM 1194 O O . ASP A 1 163 ? -4.098 -12.573 -5.820 1.00 98.12 163 ASP A O 1
ATOM 1198 N N . ALA A 1 164 ? -4.447 -14.561 -6.773 1.00 97.62 164 ALA A N 1
ATOM 1199 C CA . ALA A 1 164 ? -5.773 -14.748 -6.175 1.00 97.62 164 ALA A CA 1
ATOM 1200 C C . ALA A 1 164 ? -5.787 -14.561 -4.643 1.00 97.62 164 ALA A C 1
ATOM 1202 O O . ALA A 1 164 ? -6.733 -13.989 -4.093 1.00 97.62 164 ALA A O 1
ATOM 1203 N N . ALA A 1 165 ? -4.729 -15.001 -3.952 1.00 97.19 165 ALA A N 1
ATOM 1204 C CA . ALA A 1 165 ? -4.578 -14.822 -2.507 1.00 97.19 165 ALA A CA 1
ATOM 1205 C C . ALA A 1 165 ? -4.411 -13.342 -2.118 1.00 97.19 165 ALA A C 1
ATOM 1207 O O . ALA A 1 165 ? -5.016 -12.883 -1.142 1.00 97.19 165 ALA A O 1
ATOM 1208 N N . VAL A 1 166 ? -3.661 -12.576 -2.915 1.00 98.19 166 VAL A N 1
ATOM 1209 C CA . VAL A 1 166 ? -3.470 -11.133 -2.727 1.00 98.19 166 VAL A CA 1
ATOM 1210 C C . VAL A 1 166 ? -4.787 -10.398 -2.957 1.00 98.19 166 VAL A C 1
ATOM 1212 O O . VAL A 1 166 ? -5.219 -9.637 -2.092 1.00 98.19 166 VAL A O 1
ATOM 1215 N N . GLN A 1 167 ? -5.496 -10.698 -4.051 1.00 98.12 167 GLN A N 1
ATOM 1216 C CA . GLN A 1 167 ? -6.805 -10.098 -4.325 1.00 98.12 167 GLN A CA 1
ATOM 1217 C C . GLN A 1 167 ? -7.810 -10.369 -3.199 1.00 98.12 167 GLN A C 1
ATOM 1219 O O . GLN A 1 167 ? -8.534 -9.465 -2.783 1.00 98.12 167 GLN A O 1
ATOM 1224 N N . SER A 1 168 ? -7.861 -11.609 -2.701 1.00 98.31 168 SER A N 1
ATOM 1225 C CA . SER A 1 168 ? -8.724 -11.997 -1.579 1.00 98.31 168 SER A CA 1
ATOM 1226 C C . SER A 1 168 ? -8.408 -11.179 -0.322 1.00 98.31 168 SER A C 1
ATOM 1228 O O . SER A 1 168 ? -9.308 -10.616 0.306 1.00 98.31 168 SER A O 1
ATOM 1230 N N . THR A 1 169 ? -7.119 -11.031 -0.008 1.00 98.56 169 THR A N 1
ATOM 1231 C CA . THR A 1 169 ? -6.635 -10.259 1.143 1.00 98.56 169 THR A CA 1
ATOM 1232 C C . THR A 1 169 ? -6.981 -8.773 1.023 1.00 98.56 169 THR A C 1
ATOM 1234 O O . THR A 1 169 ? -7.501 -8.186 1.969 1.00 98.56 169 THR A O 1
ATOM 1237 N N . 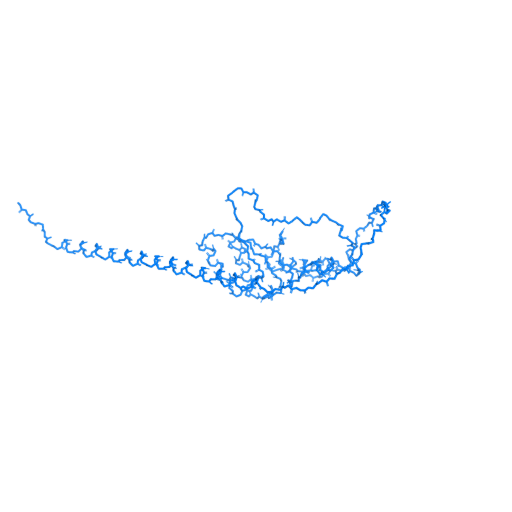LEU A 1 170 ? -6.785 -8.163 -0.148 1.00 98.19 170 LEU A N 1
ATOM 1238 C CA . LEU A 1 170 ? -7.109 -6.751 -0.387 1.00 98.19 170 LEU A CA 1
ATOM 1239 C C . LEU A 1 170 ? -8.616 -6.476 -0.353 1.00 98.19 170 LEU A C 1
ATOM 1241 O O . LEU A 1 170 ? -9.061 -5.502 0.258 1.00 98.19 170 LEU A O 1
ATOM 1245 N N . LYS A 1 171 ? -9.426 -7.360 -0.949 1.00 98.31 171 LYS A N 1
ATOM 1246 C CA . LYS A 1 171 ? -10.894 -7.283 -0.871 1.00 98.31 171 LYS A CA 1
ATOM 1247 C C . LYS A 1 171 ? -11.367 -7.381 0.577 1.00 98.31 171 LYS A C 1
ATOM 1249 O O . LYS A 1 171 ? -12.267 -6.644 0.981 1.00 98.31 171 LYS A O 1
ATOM 1254 N N . ARG A 1 172 ? -10.737 -8.248 1.377 1.00 98.50 172 ARG A N 1
ATOM 1255 C CA . ARG A 1 172 ? -10.984 -8.330 2.819 1.00 98.50 172 ARG A CA 1
ATOM 1256 C C . ARG A 1 172 ? -10.592 -7.033 3.529 1.00 98.50 172 ARG A C 1
ATOM 1258 O O . ARG A 1 172 ? -11.403 -6.539 4.304 1.00 98.50 172 ARG A O 1
ATOM 1265 N N . ALA A 1 173 ? -9.420 -6.464 3.248 1.00 98.19 173 ALA A N 1
ATOM 1266 C CA . ALA A 1 173 ? -8.975 -5.215 3.864 1.00 98.19 173 ALA A CA 1
ATOM 1267 C C . ALA A 1 173 ? -9.976 -4.065 3.627 1.00 98.19 173 ALA A C 1
ATOM 1269 O O . ALA A 1 173 ? -10.373 -3.387 4.574 1.00 98.19 173 ALA A O 1
ATOM 1270 N N . ILE A 1 174 ? -10.474 -3.909 2.393 1.00 96.62 174 ILE A N 1
ATOM 1271 C CA . ILE A 1 174 ? -11.522 -2.925 2.067 1.00 96.62 174 ILE A CA 1
ATOM 1272 C C . ILE A 1 174 ? -12.826 -3.240 2.810 1.00 96.62 174 ILE A C 1
ATOM 1274 O O . ILE A 1 174 ? -13.423 -2.349 3.413 1.00 96.62 174 ILE A O 1
ATOM 1278 N N . LYS A 1 175 ? -13.270 -4.504 2.803 1.00 96.75 175 LYS A N 1
ATOM 1279 C CA . LYS A 1 175 ? -14.500 -4.931 3.490 1.00 96.75 175 LYS A CA 1
ATOM 1280 C C . LYS A 1 175 ? -14.442 -4.676 4.997 1.00 96.75 175 LYS A C 1
ATOM 1282 O O . LYS A 1 175 ? -15.444 -4.281 5.589 1.00 96.75 175 LYS A O 1
ATOM 1287 N N . ASP A 1 176 ? -13.286 -4.905 5.612 1.00 96.88 176 ASP A N 1
ATOM 1288 C CA . ASP A 1 176 ? -13.046 -4.627 7.025 1.00 96.88 176 ASP A CA 1
ATOM 1289 C C . ASP A 1 176 ? -12.803 -3.118 7.277 1.00 96.88 176 ASP A C 1
ATOM 1291 O O . ASP A 1 176 ? -12.662 -2.717 8.426 1.00 96.88 176 ASP A O 1
ATOM 1295 N N . GLY A 1 177 ? -12.849 -2.250 6.259 1.00 95.94 177 GLY A N 1
ATOM 1296 C CA . GLY A 1 177 ? -12.856 -0.787 6.394 1.00 95.94 177 GLY A CA 1
ATOM 1297 C C . GLY A 1 177 ? -11.475 -0.134 6.475 1.00 95.94 177 GLY A C 1
ATOM 1298 O O . GLY A 1 177 ? -11.365 0.991 6.961 1.00 95.94 177 GLY A O 1
ATOM 1299 N N . HIS A 1 178 ? -10.424 -0.834 6.052 1.00 97.94 178 HIS A N 1
ATOM 1300 C CA . HIS A 1 178 ? -9.073 -0.283 5.965 1.00 97.94 178 HIS A CA 1
ATOM 1301 C C . HIS A 1 178 ? -8.905 0.567 4.699 1.00 97.94 178 HIS A C 1
ATOM 1303 O O . HIS A 1 178 ? -9.561 0.335 3.682 1.00 97.94 178 HIS A O 1
ATOM 1309 N N . GLN A 1 179 ? -8.009 1.550 4.752 1.00 97.75 179 GLN A N 1
ATOM 1310 C CA . GLN A 1 179 ? -7.667 2.363 3.589 1.00 97.75 179 GLN A CA 1
ATOM 1311 C C . GLN A 1 179 ? -6.599 1.656 2.749 1.00 97.75 179 GLN A C 1
ATOM 1313 O O . GLN A 1 179 ? -5.629 1.139 3.295 1.00 97.75 179 GLN A O 1
ATOM 1318 N N . ILE A 1 180 ? -6.751 1.689 1.423 1.00 97.50 180 ILE A N 1
ATOM 1319 C CA . ILE A 1 180 ? -5.715 1.271 0.472 1.00 97.50 180 ILE A CA 1
ATOM 1320 C C . ILE A 1 180 ? -5.086 2.519 -0.158 1.00 97.50 180 ILE A C 1
ATOM 1322 O O . ILE A 1 180 ? -5.791 3.390 -0.676 1.00 97.50 180 ILE A O 1
ATOM 1326 N N . ALA A 1 181 ? -3.762 2.596 -0.096 1.00 97.75 181 ALA A N 1
ATOM 1327 C CA . ALA A 1 181 ? -2.926 3.644 -0.661 1.00 97.75 181 ALA A CA 1
ATOM 1328 C C . ALA A 1 181 ? -1.858 3.030 -1.580 1.00 97.75 181 ALA A C 1
ATOM 1330 O O . ALA A 1 181 ? -1.599 1.828 -1.539 1.00 97.75 181 ALA A O 1
ATOM 1331 N N . SER A 1 182 ? -1.276 3.848 -2.453 1.00 98.00 182 SER A N 1
ATOM 1332 C CA . SER A 1 182 ? -0.279 3.404 -3.428 1.00 98.00 182 SER A CA 1
ATOM 1333 C C . SER A 1 182 ? 1.119 3.432 -2.825 1.00 98.00 182 SER A C 1
ATOM 1335 O O . SER A 1 182 ? 1.526 4.468 -2.332 1.00 98.00 182 SER A O 1
ATOM 1337 N N . HIS A 1 183 ? 1.901 2.368 -2.974 1.00 98.50 183 HIS A N 1
ATOM 1338 C CA . HIS A 1 183 ? 3.326 2.369 -2.636 1.00 98.50 183 HIS A CA 1
ATOM 1339 C C . HIS A 1 183 ? 4.229 2.172 -3.852 1.00 98.50 183 HIS A C 1
ATOM 1341 O O . HIS A 1 183 ? 5.333 1.659 -3.717 1.00 98.50 183 HIS A O 1
ATOM 1347 N N . THR A 1 184 ? 3.772 2.595 -5.040 1.00 98.50 184 THR A N 1
ATOM 1348 C CA . THR A 1 184 ? 4.374 2.339 -6.369 1.00 98.50 184 THR A CA 1
ATOM 1349 C C . THR A 1 184 ? 4.194 0.901 -6.855 1.00 98.50 184 THR A C 1
ATOM 1351 O O . THR A 1 184 ? 3.895 -0.012 -6.083 1.00 98.50 184 THR A O 1
ATOM 1354 N N . TRP A 1 185 ? 4.355 0.675 -8.157 1.00 98.44 185 TRP A N 1
ATOM 1355 C CA . TRP A 1 185 ? 4.168 -0.647 -8.743 1.00 98.44 185 TRP A CA 1
ATOM 1356 C C . TRP A 1 185 ? 5.228 -1.650 -8.261 1.00 98.44 185 TRP A C 1
ATOM 1358 O O . TRP A 1 185 ? 4.860 -2.724 -7.789 1.00 98.44 185 TRP A O 1
ATOM 1368 N N . SER A 1 186 ? 6.510 -1.307 -8.360 1.00 97.69 186 SER A N 1
ATOM 1369 C CA . SER A 1 186 ? 7.657 -2.206 -8.156 1.00 97.69 186 SER A CA 1
ATOM 1370 C C . SER A 1 186 ? 8.615 -1.778 -7.043 1.00 97.69 186 SER A C 1
ATOM 1372 O O . SER A 1 186 ? 9.678 -2.374 -6.898 1.00 97.69 186 SER A O 1
ATOM 1374 N N . HIS A 1 187 ? 8.236 -0.774 -6.247 1.00 98.38 187 HIS A N 1
ATOM 1375 C CA . HIS A 1 187 ? 9.021 -0.261 -5.123 1.00 98.38 187 HIS A CA 1
ATOM 1376 C C . HIS A 1 187 ? 10.419 0.317 -5.481 1.00 98.38 187 HIS A C 1
ATOM 1378 O O . HIS A 1 187 ? 11.397 0.038 -4.781 1.00 98.38 187 HIS A O 1
ATOM 1384 N N . PRO A 1 188 ? 10.580 1.121 -6.559 1.00 96.69 188 PRO A N 1
ATOM 1385 C CA . PRO A 1 188 ? 11.843 1.802 -6.827 1.00 96.69 188 PRO A CA 1
ATOM 1386 C C . PRO A 1 188 ? 12.011 3.064 -5.968 1.00 96.69 188 PRO A C 1
ATOM 1388 O O . PRO A 1 188 ? 11.042 3.714 -5.575 1.00 96.69 188 PRO A O 1
ATOM 1391 N N . ASP A 1 189 ? 13.261 3.484 -5.772 1.00 93.69 189 ASP A N 1
ATOM 1392 C CA . ASP A 1 189 ? 13.562 4.820 -5.254 1.00 93.69 189 ASP A CA 1
ATOM 1393 C C . ASP A 1 189 ? 13.175 5.882 -6.296 1.00 93.69 189 ASP A C 1
ATOM 1395 O O . ASP A 1 189 ? 13.881 6.094 -7.289 1.00 93.69 189 ASP A O 1
ATOM 1399 N N . LEU A 1 190 ? 12.056 6.573 -6.057 1.00 91.75 190 LEU A N 1
ATOM 1400 C CA . LEU A 1 190 ? 11.516 7.587 -6.966 1.00 91.75 190 LEU A CA 1
ATOM 1401 C C . LEU A 1 190 ? 12.481 8.755 -7.221 1.00 91.75 190 LEU A C 1
ATOM 1403 O O . LEU A 1 190 ? 12.371 9.398 -8.262 1.00 91.75 190 LEU A O 1
ATOM 1407 N N . THR A 1 191 ? 13.439 9.028 -6.328 1.00 90.00 191 THR A N 1
ATOM 1408 C CA . THR A 1 191 ? 14.414 10.120 -6.513 1.00 90.00 191 THR A CA 1
ATOM 1409 C C . THR A 1 191 ? 15.443 9.821 -7.603 1.00 90.00 191 THR A C 1
ATOM 1411 O O . THR A 1 191 ? 16.084 10.733 -8.125 1.00 90.00 191 THR A O 1
ATOM 1414 N N . THR A 1 192 ? 15.567 8.548 -7.982 1.00 88.88 192 THR A N 1
ATOM 1415 C CA . THR A 1 192 ? 16.484 8.074 -9.026 1.00 88.88 192 THR A CA 1
ATOM 1416 C C . THR A 1 192 ? 15.829 7.982 -10.404 1.00 88.88 192 THR A C 1
ATOM 1418 O O . THR A 1 192 ? 16.506 7.722 -11.399 1.00 88.88 192 THR A O 1
ATOM 1421 N N . LEU A 1 193 ? 14.512 8.193 -10.478 1.00 82.62 193 LEU A N 1
ATOM 1422 C CA . LEU A 1 193 ? 13.717 7.976 -11.679 1.00 82.62 193 LEU A CA 1
ATOM 1423 C C . LEU A 1 193 ? 13.457 9.266 -12.462 1.00 82.62 193 LEU A C 1
ATOM 1425 O O . LEU A 1 193 ? 13.374 10.365 -11.915 1.00 82.62 193 LEU A O 1
ATOM 1429 N N . SER A 1 194 ? 13.247 9.120 -13.772 1.00 84.94 194 SER A N 1
ATOM 1430 C CA . SER A 1 194 ? 12.648 10.183 -14.581 1.00 84.94 194 SER A CA 1
ATOM 1431 C C . SER A 1 194 ? 11.183 10.396 -14.184 1.00 84.94 194 SER A C 1
ATOM 1433 O O . SER A 1 194 ? 10.514 9.477 -13.712 1.00 84.94 194 SER A O 1
ATOM 1435 N N . VAL A 1 195 ? 10.625 11.577 -14.466 1.00 83.44 195 VAL A N 1
ATOM 1436 C CA . VAL A 1 195 ? 9.193 11.848 -14.223 1.00 83.44 195 VAL A CA 1
ATOM 1437 C C . VAL A 1 195 ? 8.293 10.830 -14.933 1.00 83.44 195 VAL A C 1
ATOM 1439 O O . VAL A 1 195 ? 7.309 10.385 -14.352 1.00 83.44 195 VAL A O 1
ATOM 1442 N N . SER A 1 196 ? 8.637 10.417 -16.159 1.00 82.50 196 SER A N 1
ATOM 1443 C CA . SER A 1 196 ? 7.871 9.407 -16.902 1.00 82.50 196 SER A CA 1
ATOM 1444 C C . SER A 1 196 ? 7.917 8.028 -16.238 1.00 82.50 196 SER A C 1
ATOM 1446 O O . SER A 1 196 ? 6.904 7.328 -16.205 1.00 82.50 196 SER A O 1
ATOM 1448 N N . ALA A 1 197 ? 9.056 7.645 -15.655 1.00 82.75 197 ALA A N 1
ATOM 1449 C CA . ALA A 1 197 ? 9.180 6.404 -14.899 1.00 82.75 197 ALA A CA 1
ATOM 1450 C C . ALA A 1 197 ? 8.397 6.471 -13.575 1.00 82.75 197 ALA A C 1
ATOM 1452 O O . ALA A 1 197 ? 7.657 5.540 -13.272 1.00 82.75 197 ALA A O 1
ATOM 1453 N N . ILE A 1 198 ? 8.446 7.599 -12.852 1.00 88.94 198 ILE A N 1
ATOM 1454 C CA . ILE A 1 198 ? 7.598 7.833 -11.668 1.00 88.94 198 ILE A CA 1
ATOM 1455 C C . ILE A 1 198 ? 6.115 7.706 -12.047 1.00 88.94 198 ILE A C 1
ATOM 1457 O O . ILE A 1 198 ? 5.369 6.968 -11.410 1.00 88.94 198 ILE A O 1
ATOM 1461 N N . GLN A 1 199 ? 5.672 8.378 -13.113 1.00 89.12 199 GLN A N 1
ATOM 1462 C CA . GLN A 1 199 ? 4.286 8.292 -13.588 1.00 89.12 199 GLN A CA 1
ATOM 1463 C C . GLN A 1 199 ? 3.890 6.863 -13.960 1.00 89.12 199 GLN A C 1
ATOM 1465 O O . GLN A 1 199 ? 2.782 6.440 -13.639 1.00 89.12 199 GLN A O 1
ATOM 1470 N N . THR A 1 200 ? 4.790 6.112 -14.596 1.00 90.00 200 THR A N 1
ATOM 1471 C CA . THR A 1 200 ? 4.560 4.705 -14.949 1.00 90.00 200 THR A CA 1
ATOM 1472 C C . THR A 1 200 ? 4.311 3.862 -13.703 1.00 90.00 200 THR A C 1
ATOM 1474 O O . THR A 1 200 ? 3.335 3.114 -13.665 1.00 90.00 200 THR A O 1
ATOM 1477 N N . GLU A 1 201 ? 5.131 4.023 -12.665 1.00 97.19 201 GLU A N 1
ATOM 1478 C CA . GLU A 1 201 ? 4.967 3.314 -11.395 1.00 97.19 201 GLU A CA 1
ATOM 1479 C C . GLU A 1 201 ? 3.620 3.613 -10.725 1.00 97.19 201 GLU A C 1
ATOM 1481 O O . GLU A 1 201 ? 2.942 2.696 -10.255 1.00 97.19 201 GLU A O 1
ATOM 1486 N N . MET A 1 202 ? 3.202 4.881 -10.726 1.00 95.12 202 MET A N 1
ATOM 1487 C CA . MET A 1 202 ? 1.944 5.305 -10.107 1.00 95.12 202 MET A CA 1
ATOM 1488 C C . MET A 1 202 ? 0.719 4.840 -10.903 1.00 95.12 202 MET A C 1
ATOM 1490 O O . MET A 1 202 ? -0.183 4.213 -10.347 1.00 95.12 202 MET A O 1
ATOM 1494 N N . ILE A 1 203 ? 0.691 5.108 -12.213 1.00 94.31 203 ILE A N 1
ATOM 1495 C CA . ILE A 1 203 ? -0.454 4.807 -13.087 1.00 94.31 203 ILE A CA 1
ATOM 1496 C C . ILE A 1 203 ? -0.660 3.298 -13.204 1.00 94.31 203 ILE A C 1
ATOM 1498 O O . ILE A 1 203 ? -1.795 2.819 -13.202 1.00 94.31 203 ILE A O 1
ATOM 1502 N N . ARG A 1 204 ? 0.426 2.521 -13.290 1.00 96.81 204 ARG A N 1
ATOM 1503 C CA . ARG A 1 204 ? 0.326 1.065 -13.402 1.00 96.81 204 ARG A CA 1
ATOM 1504 C C . ARG A 1 204 ? -0.309 0.452 -12.159 1.00 96.81 204 ARG A C 1
ATOM 1506 O O . ARG A 1 204 ? -1.181 -0.411 -12.291 1.00 96.81 204 ARG A O 1
ATOM 1513 N N . LEU A 1 205 ? 0.085 0.908 -10.969 1.00 98.06 205 LEU A N 1
ATOM 1514 C CA . LEU A 1 205 ? -0.550 0.461 -9.735 1.00 98.06 205 LEU A CA 1
ATOM 1515 C C . LEU A 1 205 ? -2.002 0.950 -9.640 1.00 98.06 205 LEU A C 1
ATOM 1517 O O . LEU A 1 205 ? -2.878 0.144 -9.345 1.00 98.06 205 LEU A O 1
ATOM 1521 N N . GLU A 1 206 ? -2.285 2.218 -9.953 1.00 95.75 206 GLU A N 1
ATOM 1522 C CA . GLU A 1 206 ? -3.650 2.766 -9.945 1.00 95.75 206 GLU A CA 1
ATOM 1523 C C . GLU A 1 206 ? -4.610 1.939 -10.813 1.00 95.75 206 GLU A C 1
ATOM 1525 O O . GLU A 1 206 ? -5.689 1.556 -10.355 1.00 95.75 206 GLU A O 1
ATOM 1530 N N . ASN A 1 207 ? -4.204 1.624 -12.045 1.00 95.25 207 ASN A N 1
ATOM 1531 C CA . ASN A 1 207 ? -5.005 0.821 -12.965 1.00 95.25 207 ASN A CA 1
ATOM 1532 C C . ASN A 1 207 ? -5.220 -0.599 -12.434 1.00 95.25 207 ASN A C 1
ATOM 1534 O O . ASN A 1 207 ? -6.338 -1.104 -12.493 1.00 95.25 207 ASN A O 1
ATOM 1538 N N . SER A 1 208 ? -4.185 -1.210 -11.854 1.00 96.62 208 SER A N 1
ATOM 1539 C CA . SER A 1 208 ? -4.275 -2.569 -11.307 1.00 96.62 208 SER A CA 1
ATOM 1540 C C . SER A 1 208 ? -5.190 -2.632 -10.075 1.00 96.62 208 SER A C 1
ATOM 1542 O O . SER A 1 208 ? -5.982 -3.560 -9.936 1.00 96.62 208 SER A O 1
ATOM 1544 N N . ILE A 1 209 ? -5.146 -1.621 -9.197 1.00 94.81 209 ILE A N 1
ATOM 1545 C CA . ILE A 1 209 ? -6.063 -1.506 -8.050 1.00 94.81 209 ILE A CA 1
ATOM 1546 C C . ILE A 1 209 ? -7.502 -1.313 -8.539 1.00 94.81 209 ILE A C 1
ATOM 1548 O O . ILE A 1 209 ? -8.412 -1.966 -8.026 1.00 94.81 209 ILE A O 1
ATOM 1552 N N . MET A 1 210 ? -7.722 -0.459 -9.540 1.00 94.00 210 MET A N 1
ATOM 1553 C CA . MET A 1 210 ? -9.051 -0.255 -10.119 1.00 94.00 210 MET A CA 1
ATOM 1554 C C . MET A 1 210 ? -9.592 -1.544 -10.747 1.00 94.00 210 MET A C 1
ATOM 1556 O O . MET A 1 210 ? -10.741 -1.900 -10.505 1.00 94.00 210 MET A O 1
ATOM 1560 N N . GLU A 1 211 ? -8.770 -2.279 -11.490 1.00 94.00 211 GLU A N 1
ATOM 1561 C CA . GLU A 1 211 ? -9.160 -3.550 -12.104 1.00 94.00 211 GLU A CA 1
ATOM 1562 C C . GLU A 1 211 ? -9.535 -4.613 -11.059 1.00 94.00 211 GLU A C 1
ATOM 1564 O O . GLU A 1 211 ? -10.576 -5.262 -11.164 1.00 94.00 211 GLU A O 1
ATOM 1569 N N . VAL A 1 212 ? -8.709 -4.777 -10.023 1.00 94.31 212 VAL A N 1
ATOM 1570 C CA . VAL A 1 212 ? -8.851 -5.865 -9.045 1.00 94.31 212 VAL A CA 1
ATOM 1571 C C . VAL A 1 212 ? -9.871 -5.549 -7.946 1.00 94.31 212 VAL A C 1
ATOM 1573 O O . VAL A 1 212 ? -10.556 -6.454 -7.449 1.00 94.31 212 VAL A O 1
ATOM 1576 N N . LEU A 1 213 ? -9.958 -4.282 -7.530 1.00 91.19 213 LEU A N 1
ATOM 1577 C CA . LEU A 1 213 ? -10.713 -3.840 -6.351 1.00 91.19 213 LEU A CA 1
ATOM 1578 C C . LEU A 1 213 ? -11.827 -2.836 -6.667 1.00 91.19 213 LEU A C 1
ATOM 1580 O O . LEU A 1 213 ? -12.653 -2.575 -5.793 1.00 91.19 213 LEU A O 1
ATOM 1584 N N . GLY A 1 214 ? -11.872 -2.264 -7.873 1.00 89.50 214 GLY A N 1
ATOM 1585 C CA . GLY A 1 214 ? -12.882 -1.271 -8.256 1.00 89.50 214 GLY A CA 1
ATOM 1586 C C . GLY A 1 214 ? -12.713 0.095 -7.582 1.00 89.50 214 GLY A C 1
ATOM 1587 O O . GLY A 1 214 ? -13.660 0.879 -7.542 1.00 89.50 214 GLY A O 1
ATOM 1588 N N . VAL A 1 215 ? -11.534 0.388 -7.021 1.00 85.12 215 VAL A N 1
ATOM 1589 C CA . VAL A 1 215 ? -11.236 1.650 -6.321 1.00 85.12 215 VAL A CA 1
ATOM 1590 C C . VAL A 1 215 ? -9.946 2.279 -6.841 1.00 85.12 215 VAL A C 1
ATOM 1592 O O . VAL A 1 215 ? -9.108 1.600 -7.422 1.00 85.12 215 VAL A O 1
ATOM 1595 N N . LYS A 1 216 ? -9.772 3.586 -6.627 1.00 86.00 216 LYS A N 1
ATOM 1596 C CA . LYS A 1 216 ? -8.523 4.306 -6.922 1.00 86.00 216 LYS A CA 1
ATOM 1597 C C . LYS A 1 216 ? -7.917 4.867 -5.635 1.00 86.00 216 LYS A C 1
ATOM 1599 O O . LYS A 1 216 ? -8.652 5.498 -4.867 1.00 86.00 216 LYS A O 1
ATOM 1604 N N . PRO A 1 217 ? -6.610 4.668 -5.385 1.00 87.88 217 PRO A N 1
ATOM 1605 C CA . PRO A 1 217 ? -5.944 5.259 -4.233 1.00 87.88 217 PRO A CA 1
ATOM 1606 C C . PRO A 1 217 ? -5.895 6.787 -4.368 1.00 87.88 217 PRO A C 1
ATOM 1608 O O . PRO A 1 217 ? -5.758 7.332 -5.460 1.00 87.88 217 PRO A O 1
ATOM 1611 N N . ARG A 1 218 ? -6.008 7.487 -3.236 1.00 89.00 218 ARG A N 1
ATOM 1612 C CA . ARG A 1 218 ? -5.884 8.960 -3.151 1.00 89.00 218 ARG A CA 1
ATOM 1613 C C . ARG A 1 218 ? -4.640 9.418 -2.387 1.00 89.00 218 ARG A C 1
ATOM 1615 O O . ARG A 1 218 ? -4.423 10.616 -2.250 1.00 89.00 218 ARG A O 1
ATOM 1622 N N . TYR A 1 219 ? -3.883 8.459 -1.865 1.00 93.19 219 TYR A N 1
ATOM 1623 C CA . TYR A 1 219 ? -2.682 8.643 -1.062 1.00 93.19 219 TYR A CA 1
ATOM 1624 C C . TYR A 1 219 ? -1.573 7.758 -1.629 1.00 93.19 219 TYR A C 1
ATOM 1626 O O . TYR A 1 219 ? -1.867 6.682 -2.167 1.00 93.19 219 TYR A O 1
ATOM 1634 N N . MET A 1 220 ? -0.337 8.236 -1.501 1.00 92.94 220 MET A N 1
ATOM 1635 C CA . MET A 1 220 ? 0.907 7.542 -1.818 1.00 92.94 220 MET A CA 1
ATOM 1636 C C . MET A 1 220 ? 2.022 7.949 -0.864 1.00 92.94 220 MET A C 1
ATOM 1638 O O . MET A 1 220 ? 1.810 8.978 -0.177 1.00 92.94 220 MET A O 1
#

pLDDT: mean 73.88, std 24.91, range [26.88, 98.75]